Protein 4O6Q (pdb70)

Nearest PDB structures (foldseek):
  4o6q-assembly1_A  TM=1.006E+00  e=2.241E-43  Pseudomonas aeruginosa
  6u87-assembly1_A  TM=1.005E+00  e=1.873E-42  Pseudomonas aeruginosa
  4o6u-assembly1_A  TM=1.005E+00  e=2.139E-42  Pseudomonas aeruginosa
  5iqx-assembly1_A  TM=1.004E+00  e=9.843E-42  Pseudomonas aeruginosa PAO1
  7emv-assembly1_A  TM=9.953E-01  e=1.024E-39  Pseudomonas aeruginosa PAO1

InterPro domains:
  IPR010495 Haem-binding HasA [PF06438] (1-205)
  IPR010495 Haem-binding HasA [PIRSF019876] (1-205)
  IPR036912 Haem-binding HasA superfamily [G3DSA:3.30.1500.10] (1-184)
  IPR036912 Haem-binding HasA superfamily [SSF54621] (2-176)

Sequence (182 aa):
SISISYSTTYSSGWTVADYLADWSAYFGGDVNHRPGQVVDGSSNTGGFNPGPFDGSQYALKSTASDAAFIAGGDLHATLLFSNNPSHTLWGKLDSIALLGDTLTGGASSGGYALDSQEVSFSNLGLDSPPIAQGRDGTTVHKVVYGLMSSGDSSSSALQGQIDALLKAVDPPSLSINSTFDQLAAAGVAHATPA

Structure (mmCIF, N/CA/C/O backbone):
data_4O6Q
#
_entry.id   4O6Q
#
_cell.length_a   34.437
_cell.length_b   46.729
_cell.length_c   101.037
_cell.angle_alpha   90.000
_cell.angle_beta   90.000
_cell.angle_gamma   90.000
#
_symmetry.space_group_name_H-M   'P 21 21 21'
#
loop_
_entity.id
_entity.type
_entity.pdbx_description
1 polymer HasAp
2 non-polymer 'FORMIC ACID'
3 non-polymer 'PROTOPORPHYRIN IX CONTAINING FE'
4 water water
#
loop_
_atom_site.group_PDB
_atom_site.id
_atom_site.type_symbol
_atom_site.label_atom_id
_atom_site.label_alt_id
_atom_site.label_comp_id
_atom_site.label_asym_id
_atom_site.label_entity_id
_atom_site.label_seq_id
_atom_site.pdbx_PDB_ins_code
_atom_site.Cartn_x
_atom_site.Cartn_y
_atom_site.Cartn_z
_atom_site.occupancy
_atom_site.B_iso_or_equiv
_atom_site.auth_seq_id
_atom_site.auth_comp_id
_atom_site.auth_asym_id
_atom_site.auth_atom_id
_atom_site.pdbx_PDB_model_num
ATOM 1 N N . SER A 1 2 ? 6.271 23.624 -10.296 1.00 18.45 2 SER A N 1
ATOM 2 C CA . SER A 1 2 ? 5.368 23.056 -9.307 1.00 14.80 2 SER A CA 1
ATOM 3 C C . SER A 1 2 ? 4.269 22.350 -10.041 1.00 11.42 2 SER A C 1
ATOM 4 O O . SER A 1 2 ? 4.129 22.526 -11.242 1.00 12.12 2 SER A O 1
ATOM 7 N N . ILE A 1 3 ? 3.475 21.574 -9.321 1.00 9.13 3 ILE A N 1
ATOM 8 C CA . ILE A 1 3 ? 2.321 20.960 -9.924 1.00 7.62 3 ILE A CA 1
ATOM 9 C C . ILE A 1 3 ? 1.485 21.997 -10.654 1.00 6.65 3 ILE A C 1
ATOM 10 O O . ILE A 1 3 ? 1.325 23.126 -10.210 1.00 8.02 3 ILE A O 1
ATOM 15 N N . SER A 1 4 ? 0.921 21.568 -11.780 1.00 7.12 4 SER A N 1
ATOM 16 C CA . SER A 1 4 ? 0.029 22.401 -12.569 1.00 7.06 4 SER A CA 1
ATOM 17 C C . SER A 1 4 ? -1.232 21.629 -12.910 1.00 7.06 4 SER A C 1
ATOM 18 O O . SER A 1 4 ? -1.165 20.559 -13.519 1.00 8.31 4 SER A O 1
ATOM 21 N N . ILE A 1 5 ? -2.370 22.178 -12.562 1.00 6.76 5 ILE A N 1
ATOM 22 C CA . ILE A 1 5 ? -3.625 21.498 -12.699 1.00 6.74 5 ILE A CA 1
ATOM 23 C C . ILE A 1 5 ? -4.470 22.202 -13.762 1.00 7.82 5 ILE A C 1
ATOM 24 O O . ILE A 1 5 ? -4.522 23.422 -13.777 1.00 11.66 5 ILE A O 1
ATOM 29 N N . SER A 1 6 ? -5.078 21.446 -14.660 1.00 6.85 6 SER A N 1
ATOM 30 C CA . SER A 1 6 ? -6.044 21.960 -15.627 1.00 7.59 6 SER A CA 1
ATOM 31 C C . SER A 1 6 ? -7.398 21.368 -15.306 1.00 8.19 6 SER A C 1
ATOM 32 O O . SER A 1 6 ? -7.498 20.179 -15.045 1.00 11.10 6 SER A O 1
ATOM 35 N N . TYR A 1 7 ? -8.439 22.170 -15.281 1.00 7.54 7 TYR A N 1
ATOM 36 C CA . TYR A 1 7 ? -9.755 21.653 -14.952 1.00 7.88 7 TYR A CA 1
ATOM 37 C C . TYR A 1 7 ? -10.813 22.331 -15.797 1.00 7.82 7 TYR A C 1
ATOM 38 O O . TYR A 1 7 ? -10.801 23.538 -15.949 1.00 8.11 7 TYR A O 1
ATOM 47 N N . SER A 1 8 ? -11.768 21.550 -16.289 1.00 8.35 8 SER A N 1
ATOM 48 C CA . SER A 1 8 ? -12.953 22.132 -16.889 1.00 9.09 8 SER A CA 1
ATOM 49 C C . SER A 1 8 ? -13.678 22.969 -15.840 1.00 8.56 8 SER A C 1
ATOM 50 O O . SER A 1 8 ? -13.778 22.590 -14.675 1.00 8.94 8 SER A O 1
ATOM 53 N N . THR A 1 9 ? -14.253 24.087 -16.261 1.00 9.89 9 THR A N 1
ATOM 54 C CA . THR A 1 9 ? -14.980 24.967 -15.332 1.00 10.59 9 THR A CA 1
ATOM 55 C C . THR A 1 9 ? -16.140 24.253 -14.665 1.00 10.67 9 THR A C 1
ATOM 56 O O . THR A 1 9 ? -16.578 24.671 -13.607 1.00 11.47 9 THR A O 1
ATOM 60 N N . THR A 1 10 ? -16.603 23.154 -15.249 1.00 10.78 10 THR A N 1
ATOM 61 C CA . THR A 1 10 ? -17.614 22.324 -14.617 1.00 12.05 10 THR A CA 1
ATOM 62 C C . THR A 1 10 ? -17.235 21.972 -13.166 1.00 11.74 10 THR A C 1
ATOM 63 O O . THR A 1 10 ? -18.096 21.866 -12.298 1.00 13.51 10 THR A O 1
ATOM 67 N N . TYR A 1 11 ? -15.932 21.813 -12.919 1.00 10.25 11 TYR A N 1
ATOM 68 C CA . TYR A 1 11 ? -15.439 21.327 -11.631 1.00 10.46 11 TYR A CA 1
ATOM 69 C C . TYR A 1 11 ? -14.889 22.429 -10.735 1.00 10.09 11 TYR A C 1
ATOM 70 O O . TYR A 1 11 ? -14.317 22.150 -9.679 1.00 10.23 11 TYR A O 1
ATOM 79 N N . SER A 1 12 ? -15.126 23.683 -11.112 1.00 10.81 12 SER A N 1
ATOM 80 C CA A SER A 1 12 ? -14.567 24.822 -10.384 0.50 11.95 12 SER A CA 1
ATOM 81 C CA B SER A 1 12 ? -14.562 24.821 -10.389 0.50 10.84 12 SER A CA 1
ATOM 82 C C . SER A 1 12 ? -14.770 24.769 -8.872 1.00 10.51 12 SER A C 1
ATOM 83 O O . SER A 1 12 ? -13.855 25.106 -8.111 1.00 10.99 12 SER A O 1
ATOM 88 N N . GLY A 1 13 ? -15.977 24.385 -8.446 1.00 10.82 13 GLY A N 1
ATOM 89 C CA . GLY A 1 13 ? -16.294 24.376 -7.030 1.00 11.63 13 GLY A CA 1
ATOM 90 C C . GLY A 1 13 ? -16.087 23.066 -6.312 1.00 10.89 13 GLY A C 1
ATOM 91 O O . GLY A 1 13 ? -16.391 22.983 -5.121 1.00 12.72 13 GLY A O 1
ATOM 92 N N . TRP A 1 14 ? -15.572 22.059 -7.002 1.00 10.20 14 TRP A N 1
ATOM 93 C CA . TRP A 1 14 ? -15.251 20.778 -6.385 1.00 9.97 14 TRP A CA 1
ATOM 94 C C . TRP A 1 14 ? -13.887 20.821 -5.697 1.00 9.04 14 TRP A C 1
ATOM 95 O O . TRP A 1 14 ? -12.962 21.484 -6.172 1.00 9.68 14 TRP A O 1
ATOM 106 N N . THR A 1 15 ? -13.725 20.067 -4.609 1.00 8.84 15 THR A N 1
ATOM 107 C CA . THR A 1 15 ? -12.386 19.798 -4.110 1.00 8.79 15 THR A CA 1
ATOM 108 C C . THR A 1 15 ? -11.734 18.739 -4.995 1.00 7.74 15 THR A C 1
ATOM 109 O O . THR A 1 15 ? -12.385 17.931 -5.635 1.00 8.00 15 THR A O 1
ATOM 113 N N . VAL A 1 16 ? -10.404 18.768 -5.003 1.00 7.60 16 VAL A N 1
ATOM 114 C CA . VAL A 1 16 ? -9.655 17.775 -5.760 1.00 7.20 16 VAL A CA 1
ATOM 115 C C . VAL A 1 16 ? -9.972 16.360 -5.267 1.00 7.30 16 VAL A C 1
ATOM 116 O O . VAL A 1 16 ? -10.210 15.443 -6.059 1.00 7.00 16 VAL A O 1
ATOM 120 N N . ALA A 1 17 ? -10.017 16.191 -3.943 1.00 7.25 17 ALA A N 1
ATOM 121 C CA . ALA A 1 17 ? -10.302 14.895 -3.356 1.00 7.99 17 ALA A CA 1
ATOM 122 C C . ALA A 1 17 ? -11.683 14.403 -3.766 1.00 7.34 17 ALA A C 1
ATOM 123 O O . ALA A 1 17 ? -11.857 13.246 -4.085 1.00 8.38 17 ALA A O 1
ATOM 125 N N . ASP A 1 18 ? -12.682 15.272 -3.700 1.00 8.06 18 ASP A N 1
ATOM 126 C CA . ASP A 1 18 ? -14.041 14.849 -4.041 1.00 9.14 18 ASP A CA 1
ATOM 127 C C . ASP A 1 18 ? -14.126 14.481 -5.536 1.00 8.13 18 ASP A C 1
ATOM 128 O O . ASP A 1 18 ? -14.785 13.520 -5.905 1.00 8.55 18 ASP A O 1
ATOM 133 N N . TYR A 1 19 ? -13.481 15.284 -6.376 1.00 7.51 19 TYR A N 1
ATOM 134 C CA . TYR A 1 19 ? -13.480 15.004 -7.801 1.00 7.21 19 TYR A CA 1
ATOM 135 C C . TYR A 1 19 ? -12.848 13.648 -8.066 1.00 6.89 19 TYR A C 1
ATOM 136 O O . TYR A 1 19 ? -13.391 12.837 -8.829 1.00 7.11 19 TYR A O 1
ATOM 145 N N . LEU A 1 20 ? -11.688 13.387 -7.471 1.00 6.92 20 LEU A N 1
ATOM 146 C CA . LEU A 1 20 ? -10.986 12.147 -7.729 1.00 6.66 20 LEU A CA 1
ATOM 147 C C . LEU A 1 20 ? -11.699 10.949 -7.149 1.00 7.01 20 LEU A C 1
ATOM 148 O O . LEU A 1 20 ? -11.711 9.888 -7.769 1.00 7.64 20 LEU A O 1
ATOM 153 N N . ALA A 1 21 ? -12.253 11.084 -5.944 1.00 7.69 21 ALA A N 1
ATOM 154 C CA . ALA A 1 21 ? -12.985 9.987 -5.341 1.00 8.07 21 ALA A CA 1
ATOM 155 C C . ALA A 1 21 ? -14.142 9.589 -6.271 1.00 8.14 21 ALA A C 1
ATOM 156 O O . ALA A 1 21 ? -14.369 8.403 -6.519 1.00 8.71 21 ALA A O 1
ATOM 158 N N . ASP A 1 22 ? -14.866 10.584 -6.770 1.00 8.14 22 ASP A N 1
ATOM 159 C CA . ASP A 1 22 ? -16.011 10.329 -7.636 1.00 9.12 22 ASP A CA 1
ATOM 160 C C . ASP A 1 22 ? -15.554 9.739 -8.963 1.00 7.85 22 ASP A C 1
ATOM 161 O O . ASP A 1 22 ? -16.155 8.787 -9.473 1.00 8.66 22 ASP A O 1
ATOM 166 N N . TRP A 1 23 ? -14.490 10.307 -9.533 1.00 7.79 23 TRP A N 1
ATOM 167 C CA . TRP A 1 23 ? -14.035 9.871 -10.851 1.00 7.44 23 TRP A CA 1
ATOM 168 C C . TRP A 1 23 ? -13.613 8.413 -10.810 1.00 6.78 23 TRP A C 1
ATOM 169 O O . TRP A 1 23 ? -13.991 7.623 -11.687 1.00 7.00 23 TRP A O 1
ATOM 180 N N . SER A 1 24 ? -12.802 8.057 -9.818 1.00 6.68 24 SER A N 1
ATOM 181 C CA . SER A 1 24 ? -12.278 6.709 -9.753 1.00 7.08 24 SER A CA 1
ATOM 182 C C . SER A 1 24 ? -13.361 5.705 -9.401 1.00 6.66 24 SER A C 1
ATOM 183 O O . SER A 1 24 ? -13.351 4.580 -9.892 1.00 7.73 24 SER A O 1
ATOM 186 N N . ALA A 1 25 ? -14.268 6.069 -8.517 1.00 7.48 25 ALA A N 1
ATOM 187 C CA . ALA A 1 25 ? -15.362 5.155 -8.176 1.00 8.40 25 ALA A CA 1
ATOM 188 C C . ALA A 1 25 ? -16.176 4.854 -9.417 1.00 7.69 25 ALA A C 1
ATOM 189 O O . ALA A 1 25 ? -16.590 3.720 -9.642 1.00 8.52 25 ALA A O 1
ATOM 191 N N . TYR A 1 26 ? -16.416 5.872 -10.245 1.00 7.55 26 TYR A N 1
ATOM 192 C CA . TYR A 1 26 ? -17.205 5.674 -11.433 1.00 7.96 26 TYR A CA 1
ATOM 193 C C . TYR A 1 26 ? -16.445 4.876 -12.500 1.00 7.66 26 TYR A C 1
ATOM 194 O O . TYR A 1 26 ? -17.020 4.019 -13.164 1.00 8.15 26 TYR A O 1
ATOM 203 N N . PHE A 1 27 ? -15.147 5.165 -12.671 1.00 7.83 27 PHE A N 1
ATOM 204 C CA . PHE A 1 27 ? -14.268 4.408 -13.578 1.00 7.60 27 PHE A CA 1
ATOM 205 C C . PHE A 1 27 ? -14.342 2.927 -13.234 1.00 7.19 27 PHE A C 1
ATOM 206 O O . PHE A 1 27 ? -14.552 2.075 -14.100 1.00 9.78 27 PHE A O 1
ATOM 214 N N A GLY A 1 28 ? -14.209 2.617 -11.948 0.50 7.72 28 GLY A N 1
ATOM 215 N N B GLY A 1 28 ? -14.211 2.643 -11.942 0.50 8.15 28 GLY A N 1
ATOM 216 C CA A GLY A 1 28 ? -14.372 1.264 -11.458 0.50 7.74 28 GLY A CA 1
ATOM 217 C CA B GLY A 1 28 ? -14.302 1.296 -11.435 0.50 8.98 28 GLY A CA 1
ATOM 218 C C A GLY A 1 28 ? -13.183 0.353 -11.735 0.50 6.06 28 GLY A C 1
ATOM 219 C C B GLY A 1 28 ? -12.966 0.584 -11.424 0.50 8.14 28 GLY A C 1
ATOM 220 O O A GLY A 1 28 ? -12.522 0.427 -12.768 0.50 6.85 28 GLY A O 1
ATOM 221 O O B GLY A 1 28 ? -11.948 1.087 -11.828 0.50 10.50 28 GLY A O 1
ATOM 222 N N . ASP A 1 29 ? -12.951 -0.580 -10.840 1.00 10.13 29 ASP A N 1
ATOM 223 C CA . ASP A 1 29 ? -11.797 -1.451 -10.900 1.00 9.49 29 ASP A CA 1
ATOM 224 C C . ASP A 1 29 ? -11.857 -2.292 -12.177 1.00 8.95 29 ASP A C 1
ATOM 225 O O . ASP A 1 29 ? -12.816 -3.013 -12.384 1.00 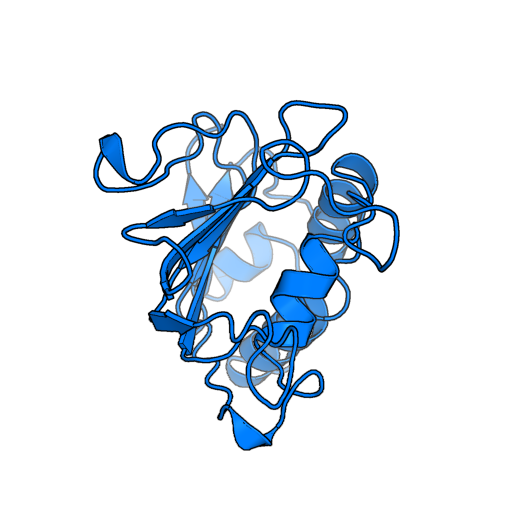11.28 29 ASP A O 1
ATOM 230 N N . VAL A 1 30 ? -10.817 -2.264 -13.017 1.00 8.25 30 VAL A N 1
ATOM 231 C CA . VAL A 1 30 ? -10.782 -3.108 -14.224 1.00 8.42 30 VAL A CA 1
ATOM 232 C C . VAL A 1 30 ? -10.369 -4.545 -13.931 1.00 8.31 30 VAL A C 1
ATOM 233 O O . VAL A 1 30 ? -10.407 -5.380 -14.830 1.00 9.33 30 VAL A O 1
ATOM 237 N N . ASN A 1 31 ? -10.007 -4.835 -12.678 1.00 8.38 31 ASN A N 1
ATOM 238 C CA . ASN A 1 31 ? -9.647 -6.196 -12.257 1.00 8.83 31 ASN A CA 1
ATOM 239 C C . ASN A 1 31 ? -8.420 -6.742 -13.009 1.00 7.84 31 ASN A C 1
ATOM 240 O O . ASN A 1 31 ? -8.403 -7.872 -13.489 1.00 8.63 31 ASN A O 1
ATOM 245 N N . HIS A 1 32 ? -7.385 -5.900 -13.065 1.00 7.57 32 HIS A N 1
ATOM 246 C CA . HIS A 1 32 ? -6.112 -6.283 -13.646 1.00 6.91 32 HIS A CA 1
ATOM 247 C C . HIS A 1 32 ? -5.301 -7.021 -12.582 1.00 6.71 32 HIS A C 1
ATOM 248 O O . HIS A 1 32 ? -4.399 -6.461 -11.941 1.00 7.69 32 HIS A O 1
ATOM 255 N N . ARG A 1 33 ? -5.668 -8.269 -12.373 1.00 7.53 33 ARG A N 1
ATOM 256 C CA . ARG A 1 33 ? -5.162 -9.088 -11.266 1.00 8.43 33 ARG A CA 1
ATOM 257 C C . ARG A 1 33 ? -4.959 -10.497 -11.775 1.00 7.73 33 ARG A C 1
ATOM 258 O O . ARG A 1 33 ? -5.484 -10.864 -12.819 1.00 8.30 33 ARG A O 1
ATOM 266 N N . PRO A 1 34 ? -4.201 -11.311 -11.032 1.00 9.56 34 PRO A N 1
ATOM 267 C CA . PRO A 1 34 ? -3.983 -12.693 -11.486 1.00 9.82 34 PRO A CA 1
ATOM 268 C C . PRO A 1 34 ? -5.289 -13.429 -11.775 1.00 10.22 34 PRO A C 1
ATOM 269 O O . PRO A 1 34 ? -6.252 -13.374 -11.016 1.00 11.22 34 PRO A O 1
ATOM 273 N N . GLY A 1 35 ? -5.308 -14.094 -12.922 1.00 10.78 35 GLY A N 1
ATOM 274 C CA . GLY A 1 35 ? -6.480 -14.807 -13.370 1.00 11.08 35 GLY A CA 1
ATOM 275 C C . GLY A 1 35 ? -7.501 -13.988 -14.142 1.00 12.26 35 GLY A C 1
ATOM 276 O O . GLY A 1 35 ? -8.432 -14.556 -14.718 1.00 16.18 35 GLY A O 1
ATOM 277 N N . GLN A 1 36 ? -7.352 -12.673 -14.119 1.00 9.99 36 GLN A N 1
ATOM 278 C CA . GLN A 1 36 ? -8.387 -11.807 -14.646 1.00 9.32 36 GLN A CA 1
ATOM 279 C C . GLN A 1 36 ? -7.883 -10.826 -15.701 1.00 9.50 36 GLN A C 1
ATOM 280 O O . GLN A 1 36 ? -8.639 -9.978 -16.163 1.00 10.01 36 GLN A O 1
ATOM 286 N N . VAL A 1 37 ? -6.637 -10.940 -16.123 1.00 9.35 37 VAL A N 1
ATOM 287 C CA . VAL A 1 37 ? -6.157 -10.055 -17.176 1.00 9.26 37 VAL A CA 1
ATOM 288 C C . VAL A 1 37 ? -6.564 -10.620 -18.518 1.00 10.93 37 VAL A C 1
ATOM 289 O O . VAL A 1 37 ? -6.300 -11.776 -18.818 1.00 13.98 37 VAL A O 1
ATOM 293 N N . VAL A 1 38 ? -7.212 -9.777 -19.320 1.00 10.88 38 VAL A N 1
ATOM 294 C CA . VAL A 1 38 ? -7.717 -10.153 -20.631 1.00 14.44 38 VAL A CA 1
ATOM 295 C C . VAL A 1 38 ? -7.165 -9.128 -21.635 1.00 16.67 38 VAL A C 1
ATOM 296 O O . VAL A 1 38 ? -7.536 -7.953 -21.615 1.00 17.17 38 VAL A O 1
ATOM 300 N N . ASP A 1 39 ? -6.239 -9.532 -22.489 1.00 22.50 39 ASP A N 1
ATOM 301 C CA . ASP A 1 39 ? -5.600 -8.524 -23.324 1.00 26.56 39 ASP A CA 1
ATOM 302 C C . ASP A 1 39 ? -6.635 -7.886 -24.232 1.00 27.47 39 ASP A C 1
ATOM 303 O O . ASP A 1 39 ? -7.538 -8.561 -24.744 1.00 27.55 39 ASP A O 1
ATOM 308 N N . GLY A 1 40 ? -6.517 -6.571 -24.385 1.00 27.60 40 GLY A N 1
ATOM 309 C CA . GLY A 1 40 ? -7.433 -5.808 -25.214 1.00 30.81 40 GLY A CA 1
ATOM 310 C C . GLY A 1 40 ? -8.693 -5.395 -24.479 1.00 22.21 40 GLY A C 1
ATOM 311 O O . GLY A 1 40 ? -9.527 -4.644 -25.017 1.00 26.11 40 GLY A O 1
ATOM 312 N N . SER A 1 41 ? -8.847 -5.894 -23.253 1.00 17.43 41 SER A N 1
ATOM 313 C CA A SER A 1 41 ? -9.997 -5.557 -22.439 0.50 17.31 41 SER A CA 1
ATOM 314 C CA B SER A 1 41 ? -9.998 -5.525 -22.450 0.50 16.89 41 SER A CA 1
ATOM 315 C C . SER A 1 41 ? -9.604 -4.729 -21.220 1.00 13.85 41 SER A C 1
ATOM 316 O O . SER A 1 41 ? -10.179 -3.657 -20.976 1.00 14.73 41 SER A O 1
ATOM 321 N N . ASN A 1 42 ? -8.635 -5.228 -20.447 1.00 9.84 42 ASN A N 1
ATOM 322 C CA . ASN A 1 42 ? -8.263 -4.538 -19.223 1.00 8.97 42 ASN A CA 1
ATOM 323 C C . ASN A 1 42 ? -6.752 -4.414 -19.041 1.00 8.08 42 ASN A C 1
ATOM 324 O O . ASN A 1 42 ? -6.290 -4.282 -17.919 1.00 8.43 42 ASN A O 1
ATOM 329 N N . THR A 1 43 ? -6.011 -4.401 -20.146 1.00 8.26 43 THR A N 1
ATOM 330 C CA . THR A 1 43 ? -4.567 -4.156 -20.076 1.00 8.37 43 THR A CA 1
ATOM 331 C C . THR A 1 43 ? -4.207 -2.706 -20.276 1.00 8.31 43 THR A C 1
ATOM 332 O O . THR A 1 43 ? -3.179 -2.248 -19.757 1.00 8.99 43 THR A O 1
ATOM 336 N N . GLY A 1 44 ? -5.023 -1.967 -21.017 1.00 8.12 44 GLY A N 1
ATOM 337 C CA . GLY A 1 44 ? -4.605 -0.662 -21.519 1.00 8.07 44 GLY A CA 1
ATOM 338 C C . GLY A 1 44 ? -3.483 -0.827 -22.529 1.00 7.36 44 GLY A C 1
ATOM 339 O O . GLY A 1 44 ? -3.225 -1.940 -23.015 1.00 9.11 44 GLY A O 1
ATOM 340 N N . GLY A 1 45 ? -2.822 0.265 -22.855 1.00 6.62 45 GLY A N 1
ATOM 341 C CA . GLY A 1 45 ? -1.776 0.228 -23.844 1.00 6.99 45 GLY A CA 1
ATOM 342 C C . GLY A 1 45 ? -0.811 1.380 -23.689 1.00 5.98 45 GLY A C 1
ATOM 343 O O . GLY A 1 45 ? -1.090 2.407 -23.074 1.00 6.60 45 GLY A O 1
ATOM 344 N N . PHE A 1 46 ? 0.353 1.182 -24.309 1.00 6.07 46 PHE A N 1
ATOM 345 C CA . PHE A 1 46 ? 1.427 2.147 -24.334 1.00 6.07 46 PHE A CA 1
ATOM 346 C C . PHE A 1 46 ? 1.617 2.727 -25.728 1.00 6.15 46 PHE A C 1
ATOM 347 O O . PHE A 1 46 ? 1.409 2.034 -26.746 1.00 7.63 46 PHE A O 1
ATOM 355 N N . ASN A 1 47 ? 2.061 3.972 -25.768 1.00 6.54 47 ASN A N 1
ATOM 356 C CA . ASN A 1 47 ? 2.575 4.566 -26.989 1.00 6.91 47 ASN A CA 1
ATOM 357 C C . ASN A 1 47 ? 4.013 4.977 -26.761 1.00 6.65 47 ASN A C 1
ATOM 358 O O . ASN A 1 47 ? 4.259 5.749 -25.842 1.00 7.03 47 ASN A O 1
ATOM 363 N N . PRO A 1 48 ? 4.976 4.476 -27.562 1.00 8.44 48 PRO A N 1
ATOM 364 C CA . PRO A 1 48 ? 4.780 3.572 -28.722 1.00 10.40 48 PRO A CA 1
ATOM 365 C C . PRO A 1 48 ? 4.472 2.118 -28.390 1.00 9.03 48 PRO A C 1
ATOM 366 O O . PRO A 1 48 ? 3.969 1.393 -29.263 1.00 10.81 48 PRO A O 1
ATOM 370 N N . GLY A 1 49 ? 4.768 1.682 -27.175 1.00 8.23 49 GLY A N 1
ATOM 371 C CA . GLY A 1 49 ? 4.544 0.306 -26.837 1.00 8.40 49 GLY A CA 1
ATOM 372 C C . GLY A 1 49 ? 5.572 -0.624 -27.417 1.00 9.82 49 GLY A C 1
ATOM 373 O O . GLY A 1 49 ? 6.522 -0.173 -28.080 1.00 10.48 49 GLY A O 1
ATOM 374 N N . PRO A 1 50 ? 5.378 -1.943 -27.203 1.00 10.62 50 PRO A N 1
ATOM 375 C CA . PRO A 1 50 ? 4.195 -2.547 -26.567 1.00 10.63 50 PRO A CA 1
ATOM 376 C C . PRO A 1 50 ? 4.133 -2.368 -25.037 1.00 9.33 50 PRO A C 1
ATOM 377 O O . PRO A 1 50 ? 3.041 -2.362 -24.496 1.00 11.87 50 PRO A O 1
ATOM 381 N N . PHE A 1 51 ? 5.292 -2.236 -24.385 1.00 8.57 51 PHE A N 1
ATOM 382 C CA . PHE A 1 51 ? 5.345 -2.265 -22.913 1.00 8.70 51 PHE A CA 1
ATOM 383 C C . PHE A 1 51 ? 6.125 -1.091 -22.320 1.00 7.47 51 PHE A C 1
ATOM 384 O O . PHE A 1 51 ? 6.410 -1.078 -21.127 1.00 8.02 51 PHE A O 1
ATOM 392 N N . ASP A 1 52 ? 6.422 -0.097 -23.146 1.00 6.79 52 ASP A N 1
ATOM 393 C CA . ASP A 1 52 ? 7.151 1.095 -22.737 1.00 6.92 52 ASP A CA 1
ATOM 394 C C . ASP A 1 52 ? 6.639 2.256 -23.566 1.00 6.55 52 ASP A C 1
ATOM 395 O O . ASP A 1 52 ? 6.207 2.052 -24.712 1.00 7.18 52 ASP A O 1
ATOM 400 N N . GLY A 1 53 ? 6.758 3.466 -23.032 1.00 6.17 53 GLY A N 1
ATOM 401 C CA . GLY A 1 53 ? 6.536 4.617 -23.861 1.00 7.85 53 GLY A CA 1
ATOM 402 C C . GLY A 1 53 ? 6.263 5.879 -23.072 1.00 6.29 53 GLY A C 1
ATOM 403 O O . GLY A 1 53 ? 6.405 5.945 -21.848 1.00 6.62 53 GLY A O 1
ATOM 404 N N . SER A 1 54 ? 5.904 6.919 -23.812 1.00 5.74 54 SER A N 1
ATOM 405 C CA . SER A 1 54 ? 5.655 8.235 -23.264 1.00 5.88 54 SER A CA 1
ATOM 406 C C . SER A 1 54 ? 4.234 8.386 -22.737 1.00 5.60 54 SER A C 1
ATOM 407 O O . SER A 1 54 ? 3.962 9.329 -21.988 1.00 6.36 54 SER A O 1
ATOM 410 N N . GLN A 1 55 ? 3.326 7.486 -23.107 1.00 5.97 55 GLN A N 1
ATOM 411 C CA . GLN A 1 55 ? 1.978 7.447 -22.535 1.00 5.78 55 GLN A CA 1
ATOM 412 C C . GLN A 1 55 ? 1.581 6.019 -22.279 1.00 5.98 55 GLN A C 1
ATOM 413 O O . GLN A 1 55 ? 1.915 5.117 -23.059 1.00 6.68 55 GLN A O 1
ATOM 419 N N . TYR A 1 56 ? 0.820 5.840 -21.209 1.00 5.79 56 TYR A N 1
ATOM 420 C CA . TYR A 1 56 ? 0.022 4.646 -20.924 1.00 5.95 56 TYR A CA 1
ATOM 421 C C . TYR A 1 56 ? -1.420 5.092 -20.777 1.00 5.56 56 TYR A C 1
ATOM 422 O O . TYR A 1 56 ? -1.677 6.075 -20.074 1.00 6.54 56 TYR A O 1
ATOM 431 N N . ALA A 1 57 ? -2.354 4.407 -21.417 1.00 5.88 57 ALA A N 1
ATOM 432 C CA . ALA A 1 57 ? -3.752 4.814 -21.348 1.00 5.99 57 ALA A CA 1
ATOM 433 C C . ALA A 1 57 ? -4.637 3.608 -21.152 1.00 5.93 57 ALA A C 1
ATOM 434 O O . ALA A 1 57 ? -4.363 2.525 -21.709 1.00 6.64 57 ALA A O 1
ATOM 436 N N . LEU A 1 58 ? -5.734 3.809 -20.428 1.00 6.18 58 LEU A N 1
ATOM 437 C CA . LEU A 1 58 ? -6.681 2.735 -20.131 1.00 6.79 58 LEU A CA 1
ATOM 438 C C . LEU A 1 58 ? -8.077 3.285 -20.036 1.00 6.94 58 LEU A C 1
ATOM 439 O O . LEU A 1 58 ? -8.306 4.296 -19.366 1.00 7.61 58 LEU A O 1
ATOM 444 N N . LYS A 1 59 ? -9.009 2.627 -20.710 1.00 7.66 59 LYS A N 1
ATOM 445 C CA . LYS A 1 59 ? -10.421 2.911 -20.495 1.00 8.90 59 LYS A CA 1
ATOM 446 C C . LYS A 1 59 ? -11.024 1.839 -19.617 1.00 7.96 59 LYS A C 1
ATOM 447 O O . LYS A 1 59 ? -10.598 0.685 -19.562 1.00 8.78 59 LYS A O 1
ATOM 450 N N . SER A 1 60 ? -12.078 2.258 -18.935 1.00 7.71 60 SER A N 1
ATOM 451 C CA . SER A 1 60 ? -12.866 1.350 -18.130 1.00 9.20 60 SER A CA 1
ATOM 452 C C . SER A 1 60 ? -13.451 0.201 -18.863 1.00 16.14 60 SER A C 1
ATOM 453 O O . SER A 1 60 ? -13.788 0.330 -20.001 1.00 13.91 60 SER A O 1
ATOM 456 N N . THR A 1 61 ? -13.613 -0.930 -18.200 1.00 28.24 61 THR A N 1
ATOM 457 C CA . THR A 1 61 ? -14.200 -2.079 -18.870 1.00 28.70 61 THR A CA 1
ATOM 458 C C . THR A 1 61 ? -15.723 -1.939 -19.041 1.00 28.40 61 THR A C 1
ATOM 459 O O . THR A 1 61 ? -16.325 -2.700 -19.794 1.00 29.12 61 THR A O 1
ATOM 463 N N . ALA A 1 62 ? -16.328 -0.953 -18.377 1.00 15.46 62 ALA A N 1
ATOM 464 C CA . ALA A 1 62 ? -17.792 -0.868 -18.238 1.00 13.09 62 ALA A CA 1
ATOM 465 C C . ALA A 1 62 ? -18.322 0.467 -18.715 1.00 14.28 62 ALA A C 1
ATOM 466 O O . ALA A 1 62 ? -19.514 0.676 -18.898 1.00 13.83 62 ALA A O 1
ATOM 468 N N . SER A 1 63 ? -17.422 1.364 -19.011 1.00 19.91 63 SER A N 1
ATOM 469 C CA . SER A 1 63 ? -17.860 2.515 -19.735 1.00 18.04 63 SER A CA 1
ATOM 470 C C . SER A 1 63 ? -16.735 3.199 -20.450 1.00 17.60 63 SER A C 1
ATOM 471 O O . SER A 1 63 ? -15.634 2.700 -20.507 1.00 16.46 63 SER A O 1
ATOM 474 N N . ASP A 1 64 ? -17.095 4.309 -21.084 1.00 16.86 64 ASP A N 1
ATOM 475 C CA . ASP A 1 64 ? -16.139 5.182 -21.696 1.00 22.18 64 ASP A CA 1
ATOM 476 C C . ASP A 1 64 ? -15.171 5.981 -20.777 1.00 16.28 64 ASP A C 1
ATOM 477 O O . ASP A 1 64 ? -14.440 6.704 -21.341 1.00 17.12 64 ASP A O 1
ATOM 482 N N . ALA A 1 65 ? -15.235 5.940 -19.434 1.00 15.20 65 ALA A N 1
ATOM 483 C CA . ALA A 1 65 ? -14.243 6.717 -18.615 1.00 11.96 65 ALA A CA 1
ATOM 484 C C . ALA A 1 65 ? -12.834 6.217 -18.877 1.00 9.38 65 ALA A C 1
ATOM 485 O O . ALA A 1 65 ? -12.657 5.038 -19.107 1.00 9.34 65 ALA A O 1
ATOM 487 N N . ALA A 1 66 ? -11.837 7.097 -18.824 1.00 8.51 66 ALA A N 1
ATOM 488 C CA . ALA A 1 66 ? -10.480 6.721 -19.219 1.00 8.15 66 ALA A CA 1
ATOM 489 C C . ALA A 1 66 ? -9.475 7.691 -18.630 1.00 7.10 66 ALA A C 1
ATOM 490 O O . ALA A 1 66 ? -9.787 8.849 -18.350 1.00 7.78 66 ALA A O 1
ATOM 492 N N . PHE A 1 67 ? -8.236 7.219 -18.508 1.00 6.56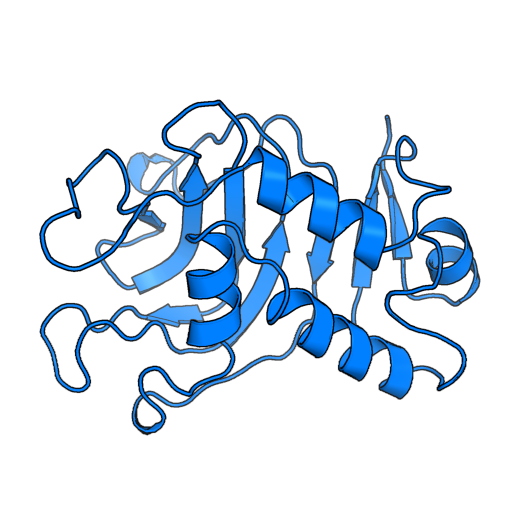 67 PHE A N 1
ATOM 493 C CA . PHE A 1 67 ? -7.139 8.066 -18.088 1.00 5.83 67 PHE A CA 1
ATOM 494 C C . PHE A 1 67 ? -5.919 7.851 -18.965 1.00 5.76 67 PHE A C 1
ATOM 495 O O . PHE A 1 67 ? -5.771 6.804 -19.611 1.00 6.27 67 PHE A O 1
ATOM 503 N N . ILE A 1 68 ? -5.046 8.854 -18.960 1.00 5.56 68 ILE A N 1
ATOM 504 C CA . ILE A 1 68 ? -3.768 8.806 -19.671 1.00 5.03 68 ILE A CA 1
ATOM 505 C C . ILE A 1 68 ? -2.670 9.242 -18.712 1.00 5.08 68 ILE A C 1
ATOM 506 O O . ILE A 1 68 ? -2.718 10.348 -18.179 1.00 5.84 68 ILE A O 1
ATOM 511 N N . ALA A 1 69 ? -1.674 8.390 -18.541 1.00 5.08 69 ALA A N 1
ATOM 512 C CA . ALA A 1 69 ? -0.461 8.695 -17.797 1.00 5.35 69 ALA A CA 1
ATOM 513 C C . ALA A 1 69 ? 0.623 9.087 -18.792 1.00 5.50 69 ALA A C 1
ATOM 514 O O . ALA A 1 69 ? 0.836 8.374 -19.795 1.00 6.41 69 ALA A O 1
ATOM 516 N N . GLY A 1 70 ? 1.317 10.192 -18.541 1.00 5.48 70 GLY A N 1
ATOM 517 C CA . GLY A 1 70 ? 2.350 10.673 -19.434 1.00 5.99 70 GLY A CA 1
ATOM 518 C C . GLY A 1 70 ? 3.684 10.778 -18.718 1.00 5.77 70 GLY A C 1
ATOM 519 O O . GLY A 1 70 ? 3.749 11.154 -17.545 1.00 6.12 70 GLY A O 1
ATOM 520 N N . GLY A 1 71 ? 4.761 10.446 -19.427 1.00 5.92 71 GLY A N 1
ATOM 521 C CA . GLY A 1 71 ? 6.088 10.561 -18.866 1.00 6.63 71 GLY A CA 1
ATOM 522 C C . GLY A 1 71 ? 7.062 9.745 -19.675 1.00 6.10 71 GLY A C 1
ATOM 523 O O . GLY A 1 71 ? 7.129 9.872 -20.902 1.00 7.28 71 GLY A O 1
ATOM 524 N N . ASP A 1 72 ? 7.812 8.904 -18.975 1.00 6.09 72 ASP A N 1
ATOM 525 C CA . ASP A 1 72 ? 8.792 7.980 -19.565 1.00 6.59 72 ASP A CA 1
ATOM 526 C C . ASP A 1 72 ? 8.601 6.693 -18.789 1.00 5.88 72 ASP A C 1
ATOM 527 O O . ASP A 1 72 ? 9.184 6.505 -17.719 1.00 6.70 72 ASP A O 1
ATOM 532 N N . LEU A 1 73 ? 7.721 5.816 -19.297 1.00 5.53 73 LEU A N 1
ATOM 533 C CA . LEU A 1 73 ? 7.147 4.747 -18.513 1.00 5.44 73 LEU A CA 1
ATOM 534 C C . LEU A 1 73 ? 7.582 3.393 -19.046 1.00 5.61 73 LEU A C 1
ATOM 535 O O . LEU A 1 73 ? 7.817 3.210 -20.266 1.00 6.28 73 LEU A O 1
ATOM 540 N N . HIS A 1 74 ? 7.660 2.426 -18.130 1.00 5.69 74 HIS A N 1
ATOM 541 C CA . HIS A 1 74 ? 8.147 1.083 -18.438 1.00 5.91 74 HIS A CA 1
ATOM 542 C C . HIS A 1 74 ? 7.346 0.073 -17.630 1.00 5.97 74 HIS A C 1
ATOM 543 O O . HIS A 1 74 ? 7.280 0.188 -16.407 1.00 6.58 74 HIS A O 1
ATOM 550 N N . ALA A 1 75 ? 6.787 -0.936 -18.291 1.00 6.13 75 ALA A N 1
ATOM 551 C CA . ALA A 1 75 ? 6.143 -2.057 -17.599 1.00 6.49 75 ALA A CA 1
ATOM 552 C C . ALA A 1 75 ? 7.017 -3.283 -17.712 1.00 6.44 75 ALA A C 1
ATOM 553 O O . ALA A 1 75 ? 7.418 -3.673 -18.826 1.00 7.36 75 ALA A O 1
ATOM 555 N N . THR A 1 76 ? 7.367 -3.904 -16.581 1.00 7.08 76 THR A N 1
ATOM 556 C CA . THR A 1 76 ? 8.278 -5.035 -16.622 1.00 7.22 76 THR A CA 1
ATOM 557 C C . THR A 1 76 ? 7.639 -6.305 -17.126 1.00 7.68 76 THR A C 1
ATOM 558 O O . THR A 1 76 ? 8.354 -7.211 -17.551 1.00 8.19 76 THR A O 1
ATOM 562 N N . LEU A 1 77 ? 6.319 -6.409 -17.031 1.00 8.22 77 LEU A N 1
ATOM 563 C CA A LEU A 1 77 ? 5.568 -7.586 -17.435 0.50 9.23 77 LEU A CA 1
ATOM 564 C CA B LEU A 1 77 ? 5.602 -7.614 -17.479 0.50 9.23 77 LEU A CA 1
ATOM 565 C C . LEU A 1 77 ? 6.129 -8.832 -16.724 1.00 7.82 77 LEU A C 1
ATOM 566 O O . LEU A 1 77 ? 5.963 -8.908 -15.512 1.00 8.74 77 LEU A O 1
ATOM 575 N N . PHE A 1 78 ? 6.749 -9.796 -17.418 1.00 8.79 78 PHE A N 1
ATOM 576 C CA . PHE A 1 78 ? 7.192 -11.007 -16.745 1.00 9.48 78 PHE A CA 1
ATOM 577 C C . PHE A 1 78 ? 8.628 -10.929 -16.236 1.00 10.55 78 PHE A C 1
ATOM 578 O O . PHE A 1 78 ? 9.100 -11.861 -15.603 1.00 13.16 78 PHE A O 1
ATOM 586 N N . SER A 1 79 ? 9.314 -9.814 -16.499 1.00 10.44 79 SER A N 1
ATOM 587 C CA . SER A 1 79 ? 10.701 -9.634 -16.082 1.00 11.97 79 SER A CA 1
ATOM 588 C C . SER A 1 79 ? 10.786 -9.178 -14.637 1.00 10.48 79 SER A C 1
ATOM 589 O O . SER A 1 79 ? 9.958 -8.427 -14.175 1.00 10.61 79 SER A O 1
ATOM 592 N N . ASN A 1 80 ? 11.827 -9.577 -13.930 1.00 14.29 80 ASN A N 1
ATOM 593 C CA A ASN A 1 80 ? 11.982 -9.189 -12.529 0.50 14.11 80 ASN A CA 1
ATOM 594 C CA B ASN A 1 80 ? 11.977 -9.187 -12.533 0.50 14.11 80 ASN A CA 1
ATOM 595 C C . ASN A 1 80 ? 12.265 -7.700 -12.408 1.00 12.28 80 ASN A C 1
ATOM 596 O O . ASN A 1 80 ? 13.097 -7.166 -13.141 1.00 15.01 80 ASN A O 1
ATOM 605 N N . PRO A 1 81 ? 11.584 -7.017 -11.481 1.00 9.81 81 PRO A N 1
ATOM 606 C CA . PRO A 1 81 ? 10.489 -7.477 -10.624 1.00 9.55 81 PRO A CA 1
ATOM 607 C C . PRO A 1 81 ? 9.183 -7.451 -11.420 1.00 8.41 81 PRO A C 1
ATOM 608 O O . PRO A 1 81 ? 8.817 -6.406 -11.989 1.00 8.43 81 PRO A O 1
ATOM 612 N N . SER A 1 82 ? 8.491 -8.574 -11.486 1.00 8.56 82 SER A N 1
ATOM 613 C CA . SER A 1 82 ? 7.385 -8.711 -12.421 1.00 7.97 82 SER A CA 1
ATOM 614 C C . SER A 1 82 ? 6.255 -7.743 -12.115 1.00 7.01 82 SER A C 1
ATOM 615 O O . SER A 1 82 ? 5.995 -7.336 -10.968 1.00 7.21 82 SER A O 1
ATOM 618 N N . HIS A 1 83 ? 5.558 -7.385 -13.180 1.00 6.55 83 HIS A N 1
ATOM 619 C CA . HIS A 1 83 ? 4.339 -6.596 -13.098 1.00 6.53 83 HIS A CA 1
ATOM 620 C C . HIS A 1 83 ? 4.534 -5.326 -12.296 1.00 6.28 83 HIS A C 1
ATOM 621 O O . HIS A 1 83 ? 3.763 -5.027 -11.370 1.00 7.03 83 HIS A O 1
ATOM 628 N N . THR A 1 84 ? 5.567 -4.582 -12.695 1.00 6.53 84 THR A N 1
ATOM 629 C CA . THR A 1 84 ? 5.878 -3.280 -12.128 1.00 6.43 84 THR A CA 1
ATOM 630 C C . THR A 1 84 ? 5.816 -2.252 -13.242 1.00 5.80 84 THR A C 1
ATOM 631 O O . THR A 1 84 ? 6.484 -2.414 -14.276 1.00 6.75 84 THR A O 1
ATOM 635 N N . LEU A 1 85 ? 5.090 -1.168 -13.010 1.00 5.52 85 LEU A N 1
ATOM 636 C CA . LEU A 1 85 ? 5.192 0.038 -13.832 1.00 5.43 85 LEU A CA 1
ATOM 637 C C . LEU A 1 85 ? 6.146 0.986 -13.108 1.00 5.31 85 LEU A C 1
ATOM 638 O O . LEU A 1 85 ? 5.898 1.355 -11.971 1.00 6.38 85 LEU A O 1
ATOM 643 N N . TRP A 1 86 ? 7.203 1.399 -13.797 1.00 5.45 86 TRP A N 1
ATOM 644 C CA . TRP A 1 86 ? 8.191 2.302 -13.216 1.00 5.27 86 TRP A CA 1
ATOM 645 C C . TRP A 1 86 ? 8.594 3.331 -14.264 1.00 5.40 86 TRP A C 1
ATOM 646 O O . TRP A 1 86 ? 8.122 3.308 -15.405 1.00 5.84 86 TRP A O 1
ATOM 657 N N . GLY A 1 87 ? 9.452 4.248 -13.837 1.00 5.64 87 GLY A N 1
ATOM 658 C CA . GLY A 1 87 ? 9.941 5.272 -14.727 1.00 5.98 87 GLY A CA 1
ATOM 659 C C . GLY A 1 87 ? 9.653 6.644 -14.189 1.00 5.86 87 GLY A C 1
ATOM 660 O O . GLY A 1 87 ? 9.703 6.870 -12.986 1.00 7.30 87 GLY A O 1
ATOM 661 N N . LYS A 1 88 ? 9.380 7.588 -15.087 1.00 6.16 88 LYS A N 1
ATOM 662 C CA . LYS A 1 88 ? 9.073 8.959 -14.728 1.00 6.07 88 LYS A CA 1
ATOM 663 C C . LYS A 1 88 ? 7.615 9.243 -15.099 1.00 6.27 88 LYS A C 1
ATOM 664 O O . LYS A 1 88 ? 7.185 9.005 -16.237 1.00 7.77 88 LYS A O 1
ATOM 670 N N . LEU A 1 89 ? 6.849 9.694 -14.119 1.00 6.31 89 LEU A N 1
ATOM 671 C CA . LEU A 1 89 ? 5.450 10.048 -14.335 1.00 6.06 89 LEU A CA 1
ATOM 672 C C . LEU A 1 89 ? 5.324 11.543 -14.170 1.00 5.91 89 LEU A C 1
ATOM 673 O O . LEU A 1 89 ? 5.522 12.094 -13.071 1.00 7.35 89 LEU A O 1
ATOM 678 N N . ASP A 1 90 ? 5.017 12.210 -15.281 1.00 6.09 90 ASP A N 1
ATOM 679 C CA . ASP A 1 90 ? 4.849 13.649 -15.319 1.00 6.23 90 ASP A CA 1
ATOM 680 C C . ASP A 1 90 ? 3.395 14.094 -15.207 1.00 5.94 90 ASP A C 1
ATOM 681 O O . ASP A 1 90 ? 3.139 15.177 -14.697 1.00 7.04 90 ASP A O 1
ATOM 686 N N . SER A 1 91 ? 2.459 13.296 -15.733 1.00 5.58 91 SER A N 1
ATOM 687 C CA . SER A 1 91 ? 1.095 13.766 -15.833 1.00 6.13 91 SER A CA 1
ATOM 688 C C . SER A 1 91 ? 0.087 12.646 -15.758 1.00 5.25 91 SER A C 1
ATOM 689 O O . SER A 1 91 ? 0.345 11.503 -16.134 1.00 5.75 91 SER A O 1
ATOM 692 N N . ILE A 1 92 ? -1.096 13.017 -15.262 1.00 5.60 92 ILE A N 1
ATOM 693 C CA . ILE A 1 92 ? -2.291 12.181 -15.325 1.00 5.63 92 ILE A CA 1
ATOM 694 C C . ILE A 1 92 ? -3.441 13.035 -15.841 1.00 5.68 92 ILE A C 1
ATOM 695 O O . ILE A 1 92 ? -3.717 14.083 -15.274 1.00 6.51 92 ILE A O 1
ATOM 700 N N . ALA A 1 93 ? -4.09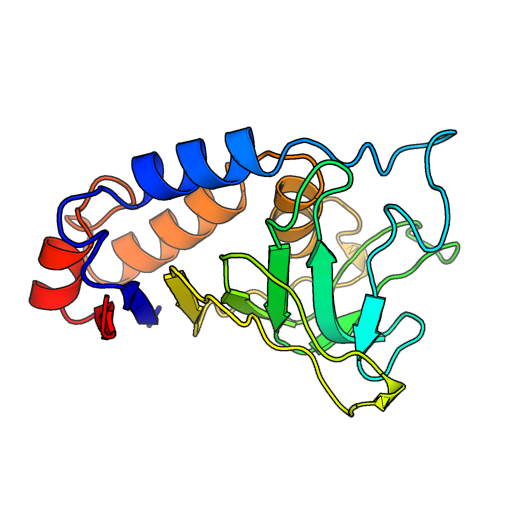6 12.562 -16.906 1.00 5.69 93 ALA A N 1
ATOM 701 C CA . ALA A 1 93 ? -5.279 13.199 -17.473 1.00 6.16 93 ALA A CA 1
ATOM 702 C C . ALA A 1 93 ? -6.451 12.268 -17.296 1.00 6.34 93 ALA A C 1
ATOM 703 O O . ALA A 1 93 ? -6.359 11.082 -17.585 1.00 6.11 93 ALA A O 1
ATOM 705 N N . LEU A 1 94 ? -7.559 12.836 -16.826 1.00 6.34 94 LEU A N 1
ATOM 706 C CA A LEU A 1 94 ? -8.767 12.078 -16.536 0.50 6.53 94 LEU A CA 1
ATOM 707 C CA B LEU A 1 94 ? -8.774 12.085 -16.524 0.50 6.53 94 LEU A CA 1
ATOM 708 C C . LEU A 1 94 ? -9.949 12.604 -17.333 1.00 6.42 94 LEU A C 1
ATOM 709 O O . LEU A 1 94 ? -10.115 13.818 -17.471 1.00 6.69 94 LEU A O 1
ATOM 718 N N . GLY A 1 95 ? -10.793 11.700 -17.802 1.00 7.40 95 GLY A N 1
ATOM 719 C CA . GLY A 1 95 ? -12.017 12.109 -18.466 1.00 8.74 95 GLY A CA 1
ATOM 720 C C . GLY A 1 95 ? -12.696 10.905 -19.056 1.00 8.88 95 GLY A C 1
ATOM 721 O O . GLY A 1 95 ? -12.755 9.851 -18.445 1.00 10.40 95 GLY A O 1
ATOM 722 N N . ASP A 1 96 ? -13.195 11.064 -20.269 1.00 10.27 96 ASP A N 1
ATOM 723 C CA . ASP A 1 96 ? -13.772 9.923 -20.937 1.00 12.75 96 ASP A CA 1
ATOM 724 C C . ASP A 1 96 ? -13.522 9.997 -22.430 1.00 10.66 96 ASP A C 1
ATOM 725 O O . ASP A 1 96 ? -12.975 10.974 -22.947 1.00 11.31 96 ASP A O 1
ATOM 730 N N . THR A 1 97 ? -13.851 8.905 -23.079 1.00 10.58 97 THR A N 1
ATOM 731 C CA . THR A 1 97 ? -13.791 8.761 -24.520 1.00 12.60 97 THR A CA 1
ATOM 732 C C . THR A 1 97 ? -12.337 8.772 -25.002 1.00 11.45 97 THR A C 1
ATOM 733 O O . THR A 1 97 ? -11.881 9.675 -25.680 1.00 10.86 97 THR A O 1
ATOM 737 N N . LEU A 1 98 ? -11.596 7.750 -24.644 1.00 11.20 98 LEU A N 1
ATOM 738 C CA . LEU A 1 98 ? -10.215 7.636 -25.075 1.00 11.24 98 LEU A CA 1
ATOM 739 C C . LEU A 1 98 ? -10.122 7.434 -26.586 1.00 12.41 98 LEU A C 1
ATOM 740 O O . LEU A 1 98 ? -10.894 6.673 -27.155 1.00 15.56 98 LEU A O 1
ATOM 745 N N . THR A 1 99 ? -9.165 8.097 -27.222 1.00 12.57 99 THR A N 1
ATOM 746 C CA . THR A 1 99 ? -8.872 7.922 -28.639 1.00 14.73 99 THR A CA 1
ATOM 747 C C . THR A 1 99 ? -7.357 7.796 -28.845 1.00 11.96 99 THR A C 1
ATOM 748 O O . THR A 1 99 ? -6.547 8.137 -27.979 1.00 10.29 99 THR A O 1
ATOM 752 N N . GLY A 1 100 ? -6.993 7.308 -30.019 1.00 13.06 100 GLY A N 1
ATOM 753 C CA . GLY A 1 100 ? -5.609 7.109 -30.369 1.00 11.08 100 GLY A CA 1
ATOM 754 C C . GLY A 1 100 ? -5.067 5.776 -29.908 1.00 9.94 100 GLY A C 1
ATOM 755 O O . GLY A 1 100 ? -5.791 4.806 -29.684 1.00 12.45 100 GLY A O 1
ATOM 756 N N . GLY A 1 101 ? -3.752 5.716 -29.821 1.00 8.69 101 GLY A N 1
ATOM 757 C CA . GLY A 1 101 ? -3.036 4.483 -29.586 1.00 10.32 101 GLY A CA 1
ATOM 758 C C . GLY A 1 101 ? -1.730 4.510 -30.353 1.00 8.40 101 GLY A C 1
ATOM 759 O O . GLY A 1 101 ? -1.373 5.495 -31.001 1.00 7.69 101 GLY A O 1
ATOM 760 N N . ALA A 1 102 ? -1.003 3.406 -30.275 1.00 9.63 102 ALA A N 1
ATOM 761 C CA . ALA A 1 102 ? 0.280 3.290 -30.956 1.00 9.98 102 ALA A CA 1
ATOM 762 C C . ALA A 1 102 ? 0.174 3.592 -32.453 1.00 8.95 102 ALA A C 1
ATOM 763 O O . ALA A 1 102 ? 1.027 4.256 -33.031 1.00 10.18 102 ALA A O 1
ATOM 765 N N . SER A 1 103 ? -0.888 3.114 -33.080 1.00 8.02 103 SER A N 1
ATOM 766 C CA . SER A 1 103 ? -1.046 3.312 -34.518 1.00 8.51 103 SER A CA 1
ATOM 767 C C . SER A 1 103 ? -1.315 4.764 -34.881 1.00 7.63 103 SER A C 1
ATOM 768 O O . SER A 1 103 ? -1.177 5.140 -36.048 1.00 9.00 103 SER A O 1
ATOM 771 N N . SER A 1 104 ? -1.724 5.579 -33.911 1.00 7.79 104 SER A N 1
ATOM 772 C CA . SER A 1 104 ? -1.991 6.987 -34.122 1.00 8.29 104 SER A CA 1
ATOM 773 C C . SER A 1 104 ? -0.828 7.862 -33.661 1.00 8.76 104 SER A C 1
ATOM 774 O O . SER A 1 104 ? -0.865 9.067 -33.860 1.00 10.41 104 SER A O 1
ATOM 777 N N . GLY A 1 105 ? 0.168 7.283 -32.994 1.00 9.09 105 GLY A N 1
ATOM 778 C CA . GLY A 1 105 ? 1.269 8.058 -32.446 1.00 10.93 105 GLY A CA 1
ATOM 779 C C . GLY A 1 105 ? 0.992 8.735 -31.121 1.00 9.36 105 GLY A C 1
ATOM 780 O O . GLY A 1 105 ? 1.728 9.629 -30.731 1.00 11.29 105 GLY A O 1
ATOM 781 N N . GLY A 1 106 ? -0.057 8.315 -30.424 1.00 8.61 106 GLY A N 1
ATOM 782 C CA . GLY A 1 106 ? -0.385 8.884 -29.131 1.00 9.93 106 GLY A CA 1
ATOM 783 C C . GLY A 1 106 ? -1.837 8.685 -28.784 1.00 7.81 106 GLY A C 1
ATOM 784 O O . GLY A 1 106 ? -2.625 8.255 -29.619 1.00 8.39 106 GLY A O 1
ATOM 785 N N . TYR A 1 107 ? -2.167 9.027 -27.541 1.00 8.37 107 TYR A N 1
ATOM 786 C CA . TYR A 1 107 ? -3.508 8.938 -26.989 1.00 8.36 107 TYR A CA 1
ATOM 787 C C . TYR A 1 107 ? -4.020 10.321 -26.626 1.00 9.10 107 TYR A C 1
ATOM 788 O O . TYR A 1 107 ? -3.244 11.194 -26.214 1.00 10.06 107 TYR A O 1
ATOM 797 N N . ALA A 1 108 ? -5.333 10.482 -26.681 1.00 9.27 108 ALA A N 1
ATOM 798 C CA . ALA A 1 108 ? -6.014 11.686 -26.202 1.00 10.50 108 ALA A CA 1
ATOM 799 C C . ALA A 1 108 ? -7.424 11.363 -25.767 1.00 10.86 108 ALA A C 1
ATOM 800 O O . ALA A 1 108 ? -8.063 10.519 -26.383 1.00 14.66 108 ALA A O 1
ATOM 802 N N . LEU A 1 109 ? -7.953 12.125 -24.807 1.00 10.32 109 LEU A N 1
ATOM 803 C CA . LEU A 1 109 ? -9.341 11.998 -24.381 1.00 10.60 109 LEU A CA 1
ATOM 804 C C . LEU A 1 109 ? -10.248 12.934 -25.137 1.00 11.12 109 LEU A C 1
ATOM 805 O O . LEU A 1 109 ? -9.972 14.110 -25.190 1.00 12.40 109 LEU A O 1
ATOM 810 N N . ASP A 1 110 ? -11.362 12.464 -25.685 1.00 11.12 110 ASP A N 1
ATOM 811 C CA . ASP A 1 110 ? -12.261 13.411 -26.368 1.00 12.64 110 ASP A CA 1
ATOM 812 C C . ASP A 1 110 ? -12.918 14.348 -25.359 1.00 13.63 110 ASP A C 1
ATOM 813 O O . ASP A 1 110 ? -13.338 15.444 -25.716 1.00 15.22 110 ASP A O 1
ATOM 818 N N . SER A 1 111 ? -13.050 13.900 -24.117 1.00 11.58 111 SER A N 1
ATOM 819 C CA . SER A 1 111 ? -13.488 14.780 -23.054 1.00 12.00 111 SER A CA 1
ATOM 820 C C . SER A 1 111 ? -12.488 14.698 -21.923 1.00 9.80 111 SER A C 1
ATOM 821 O O . SER A 1 111 ? -12.579 13.807 -21.057 1.00 12.71 111 SER A O 1
ATOM 824 N N . GLN A 1 112 ? -11.510 15.604 -21.943 1.00 8.94 112 GLN A N 1
ATOM 825 C CA . GLN A 1 112 ? -10.595 15.690 -20.824 1.00 7.78 112 GLN A CA 1
ATOM 826 C C . GLN A 1 112 ? -11.255 16.590 -19.772 1.00 7.74 112 GLN A C 1
ATOM 827 O O . GLN A 1 112 ? -11.608 17.716 -20.043 1.00 10.42 112 GLN A O 1
ATOM 833 N N . GLU A 1 113 ? -11.427 16.077 -18.561 1.00 6.85 113 GLU A N 1
ATOM 834 C CA . GLU A 1 113 ? -12.032 16.834 -17.450 1.00 6.90 113 GLU A CA 1
ATOM 835 C C . GLU A 1 113 ? -10.973 17.574 -16.634 1.00 6.53 113 GLU A C 1
ATOM 836 O O . GLU A 1 113 ? -11.100 18.768 -16.406 1.00 7.64 113 GLU A O 1
ATOM 842 N N . VAL A 1 114 ? -9.954 16.853 -16.190 1.00 6.18 114 VAL A N 1
ATOM 843 C CA . VAL A 1 114 ? -8.948 17.382 -15.295 1.00 6.67 114 VAL A CA 1
ATOM 844 C C . VAL A 1 114 ? -7.626 16.736 -15.643 1.00 6.14 114 VAL A C 1
ATOM 845 O O . VAL A 1 114 ? -7.577 15.548 -15.965 1.00 7.86 114 VAL A O 1
ATOM 849 N N . SER A 1 115 ? -6.545 17.500 -15.563 1.00 6.56 115 SER A N 1
ATOM 850 C CA . SER A 1 115 ? -5.209 16.926 -15.641 1.00 6.27 115 SER A CA 1
ATOM 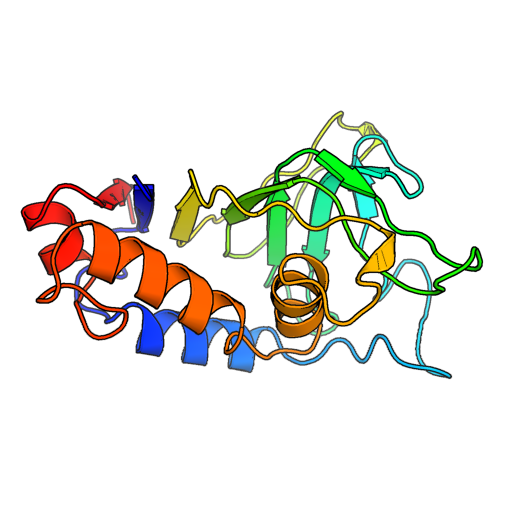851 C C . SER A 1 115 ? -4.323 17.505 -14.562 1.00 5.69 115 SER A C 1
ATOM 852 O O . SER A 1 115 ? -4.495 18.635 -14.108 1.00 6.47 115 SER A O 1
ATOM 855 N N . PHE A 1 116 ? -3.357 16.696 -14.162 1.00 5.67 116 PHE A N 1
ATOM 856 C CA . PHE A 1 116 ? -2.338 17.042 -13.195 1.00 5.86 116 PHE A CA 1
ATOM 857 C C . PHE A 1 116 ? -0.990 16.848 -13.882 1.00 6.80 116 PHE A C 1
ATOM 858 O O . PHE A 1 116 ? -0.674 15.734 -14.287 1.00 7.57 116 PHE A O 1
ATOM 866 N N . SER A 1 117 ? -0.222 17.922 -14.006 1.00 6.69 117 SER A N 1
ATOM 867 C CA . SER A 1 117 ? 1.035 17.920 -14.713 1.00 7.09 117 SER A CA 1
ATOM 868 C C . SER A 1 117 ? 2.153 18.393 -13.806 1.00 6.96 117 SER A C 1
ATOM 869 O O . SER A 1 117 ? 1.923 18.899 -12.707 1.00 7.15 117 SER A O 1
ATOM 872 N N . ASN A 1 118 ? 3.381 18.205 -14.269 1.00 7.39 118 ASN A N 1
ATOM 873 C CA . ASN A 1 118 ? 4.564 18.496 -13.452 1.00 9.10 118 ASN A CA 1
ATOM 874 C C . ASN A 1 118 ? 4.553 17.703 -12.158 1.00 8.53 118 ASN A C 1
ATOM 875 O O . ASN A 1 118 ? 4.954 18.207 -11.097 1.00 10.55 118 ASN A O 1
ATOM 880 N N . LEU A 1 119 ? 4.134 16.459 -12.234 1.00 8.47 119 LEU A N 1
ATOM 881 C CA . LEU A 1 119 ? 4.093 15.631 -11.036 1.00 8.53 119 LEU A CA 1
ATOM 882 C C . LEU A 1 119 ? 5.475 15.290 -10.498 1.00 9.38 119 LEU A C 1
ATOM 883 O O . LEU A 1 119 ? 5.624 15.042 -9.307 1.00 11.68 119 LEU A O 1
ATOM 888 N N . GLY A 1 120 ? 6.462 15.207 -11.387 1.00 10.14 120 GLY A N 1
ATOM 889 C CA . GLY A 1 120 ? 7.842 14.995 -10.974 1.00 11.76 120 GLY A CA 1
ATOM 890 C C . GLY A 1 120 ? 8.107 13.680 -10.281 1.00 11.90 120 GLY A C 1
ATOM 891 O O . GLY A 1 120 ? 9.049 13.578 -9.496 1.00 13.80 120 GLY A O 1
ATOM 892 N N . LEU A 1 121 ? 7.291 12.670 -10.548 1.00 10.88 121 LEU A N 1
ATOM 893 C CA . LEU A 1 121 ? 7.474 11.380 -9.899 1.00 11.39 121 LEU A CA 1
ATOM 894 C C . LEU A 1 121 ? 8.491 10.548 -10.680 1.00 10.54 121 LEU A C 1
ATOM 895 O O . LEU A 1 121 ? 8.475 10.517 -11.906 1.00 11.93 121 LEU A O 1
ATOM 900 N N . ASP A 1 122 ? 9.454 9.958 -9.982 1.00 10.79 122 ASP A N 1
ATOM 901 C CA . ASP A 1 122 ? 10.371 9.030 -10.619 1.00 10.54 122 ASP A CA 1
ATOM 902 C C . ASP A 1 122 ? 10.562 7.867 -9.660 1.00 8.84 122 ASP A C 1
ATOM 903 O O . ASP A 1 122 ? 10.821 8.032 -8.465 1.00 11.83 122 ASP A O 1
ATOM 908 N N . SER A 1 123 ? 10.411 6.682 -10.209 1.00 6.73 123 SER A N 1
ATOM 909 C CA . SER A 1 123 ? 10.501 5.452 -9.452 1.00 6.44 123 SER A CA 1
ATOM 910 C C . SER A 1 123 ? 11.476 4.522 -10.162 1.00 6.16 123 SER A C 1
ATOM 911 O O . SER A 1 123 ? 11.240 4.101 -11.303 1.00 7.53 123 SER A O 1
ATOM 914 N N . PRO A 1 124 ? 12.560 4.128 -9.484 1.00 6.83 124 PRO A N 1
ATOM 915 C CA A PRO A 1 124 ? 13.503 3.144 -10.029 0.50 6.88 124 PRO A CA 1
ATOM 916 C CA B PRO A 1 124 ? 13.495 3.146 -10.045 0.50 6.88 124 PRO A CA 1
ATOM 917 C C . PRO A 1 124 ? 12.865 1.770 -10.133 1.00 6.33 124 PRO A C 1
ATOM 918 O O . PRO A 1 124 ? 12.000 1.408 -9.323 1.00 6.52 124 PRO A O 1
ATOM 925 N N . ILE A 1 125 ? 13.347 0.961 -11.076 1.00 6.44 125 ILE A N 1
ATOM 926 C CA . ILE A 1 125 ? 12.826 -0.378 -11.257 1.00 6.69 125 ILE A CA 1
ATOM 927 C C . ILE A 1 125 ? 12.981 -1.195 -9.962 1.00 6.58 125 ILE A C 1
ATOM 928 O O . ILE A 1 125 ? 12.130 -2.009 -9.632 1.00 6.97 125 ILE A O 1
ATOM 933 N N . ALA A 1 126 ? 14.064 -0.977 -9.208 1.00 7.00 126 ALA A N 1
ATOM 934 C CA . ALA A 1 126 ? 14.320 -1.821 -8.042 1.00 7.59 126 ALA A CA 1
ATOM 935 C C . ALA A 1 126 ? 13.248 -1.693 -6.962 1.00 7.32 126 ALA A C 1
ATOM 936 O O . ALA A 1 126 ? 13.103 -2.605 -6.148 1.00 8.05 126 ALA A O 1
ATOM 938 N N . GLN A 1 127 ? 12.530 -0.571 -6.902 1.00 6.68 127 GLN A N 1
ATOM 939 C CA . GLN A 1 127 ? 11.446 -0.451 -5.922 1.00 6.75 127 GLN A CA 1
ATOM 940 C C . GLN A 1 127 ? 10.268 -1.367 -6.254 1.00 6.44 127 GLN A C 1
ATOM 941 O O . GLN A 1 127 ? 9.430 -1.606 -5.396 1.00 6.97 127 GLN A O 1
ATOM 947 N N . GLY A 1 128 ? 10.220 -1.887 -7.478 1.00 6.25 128 GLY A N 1
ATOM 948 C CA . GLY A 1 128 ? 9.154 -2.809 -7.815 1.00 6.89 128 GLY A CA 1
ATOM 949 C C . GLY A 1 128 ? 7.795 -2.171 -7.593 1.00 6.25 128 GLY A C 1
ATOM 950 O O . GLY A 1 128 ? 7.597 -0.985 -7.833 1.00 6.58 128 GLY A O 1
ATOM 951 N N . ARG A 1 129 ? 6.858 -2.986 -7.139 1.00 6.33 129 ARG A N 1
ATOM 952 C CA . ARG A 1 129 ? 5.485 -2.551 -6.975 1.00 6.80 129 ARG A CA 1
ATOM 953 C C . ARG A 1 129 ? 5.286 -1.593 -5.804 1.00 6.83 129 ARG A C 1
ATOM 954 O O . ARG A 1 129 ? 4.189 -1.058 -5.616 1.00 7.73 129 ARG A O 1
ATOM 962 N N . ASP A 1 130 ? 6.343 -1.332 -5.043 1.00 7.00 130 ASP A N 1
ATOM 963 C CA . ASP A 1 130 ? 6.270 -0.327 -3.992 1.00 7.32 130 ASP A CA 1
ATOM 964 C C . ASP A 1 130 ? 6.536 1.079 -4.511 1.00 7.19 130 ASP A C 1
ATOM 965 O O . ASP A 1 130 ? 6.301 2.056 -3.788 1.00 8.19 130 ASP A O 1
ATOM 970 N N . GLY A 1 131 ? 7.001 1.216 -5.756 1.00 6.53 131 GLY A N 1
ATOM 971 C CA . GLY A 1 131 ? 7.292 2.537 -6.258 1.00 6.70 131 GLY A CA 1
ATOM 972 C C . GLY A 1 131 ? 6.047 3.392 -6.399 1.00 6.22 131 GLY A C 1
ATOM 973 O O . GLY A 1 131 ? 4.940 2.892 -6.651 1.00 6.41 131 GLY A O 1
ATOM 974 N N . THR A 1 132 ? 6.230 4.692 -6.262 1.00 6.56 132 THR A N 1
ATOM 975 C CA A THR A 1 132 ? 5.124 5.612 -6.340 0.50 6.87 132 THR A CA 1
ATOM 976 C CA B THR A 1 132 ? 5.112 5.613 -6.349 0.50 7.40 132 THR A CA 1
ATOM 977 C C . THR A 1 132 ? 4.462 5.625 -7.725 1.00 5.97 132 THR A C 1
ATOM 978 O O . THR A 1 132 ? 3.253 5.729 -7.823 1.00 6.77 132 THR A O 1
ATOM 985 N N . VAL A 1 133 ? 5.253 5.521 -8.799 1.00 5.66 133 VAL A N 1
ATOM 986 C CA . VAL A 1 133 ? 4.667 5.498 -10.126 1.00 5.92 133 VAL A CA 1
ATOM 987 C C . VAL A 1 133 ? 3.692 4.322 -10.238 1.00 5.49 133 VAL A C 1
ATOM 988 O O . VAL A 1 133 ? 2.551 4.462 -10.718 1.00 5.99 133 VAL A O 1
ATOM 992 N N . HIS A 1 134 ? 4.150 3.149 -9.817 1.00 5.29 134 HIS A N 1
ATOM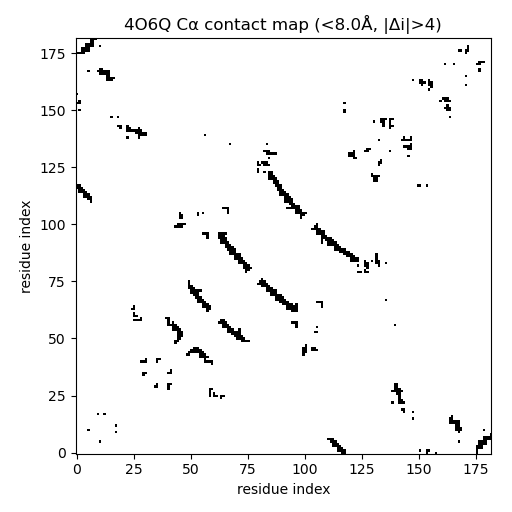 993 C CA . HIS A 1 134 ? 3.332 1.951 -9.854 1.00 5.29 134 HIS A CA 1
ATOM 994 C C . HIS A 1 134 ? 2.062 2.165 -9.029 1.00 5.50 134 HIS A C 1
ATOM 995 O O . HIS A 1 134 ? 0.960 1.881 -9.475 1.00 6.00 134 HIS A O 1
ATOM 1002 N N . LYS A 1 135 ? 2.221 2.609 -7.785 1.00 5.78 135 LYS A N 1
ATOM 1003 C CA . LYS A 1 135 ? 1.082 2.761 -6.917 1.00 6.25 135 LYS A CA 1
ATOM 1004 C C . LYS A 1 135 ? 0.053 3.740 -7.486 1.00 6.02 135 LYS A C 1
ATOM 1005 O O . LYS A 1 135 ? -1.170 3.502 -7.400 1.00 6.24 135 LYS A O 1
ATOM 1011 N N . VAL A 1 136 ? 0.525 4.856 -8.040 1.00 5.78 136 VAL A N 1
ATOM 1012 C CA . VAL A 1 136 ? -0.409 5.827 -8.592 1.00 5.65 136 VAL A CA 1
ATOM 1013 C C . VAL A 1 136 ? -1.223 5.199 -9.726 1.00 5.85 136 VAL A C 1
ATOM 1014 O O . VAL A 1 136 ? -2.465 5.275 -9.751 1.00 5.90 136 VAL A O 1
ATOM 1018 N N . VAL A 1 137 ? -0.520 4.628 -10.706 1.00 5.40 137 VAL A N 1
ATOM 1019 C CA . VAL A 1 137 ? -1.205 4.159 -11.899 1.00 5.49 137 VAL A CA 1
ATOM 1020 C C . VAL A 1 137 ? -1.983 2.874 -11.639 1.00 5.82 137 VAL A C 1
ATOM 1021 O O . VAL A 1 137 ? -3.134 2.747 -12.097 1.00 6.07 137 VAL A O 1
ATOM 1025 N N . TYR A 1 138 ? -1.402 1.918 -10.926 1.00 5.67 138 TYR A N 1
ATOM 1026 C CA . TYR A 1 138 ? -2.132 0.700 -10.633 1.00 5.99 138 TYR A CA 1
ATOM 1027 C C . TYR A 1 138 ? -3.347 0.999 -9.758 1.00 6.02 138 TYR A C 1
ATOM 1028 O O . TYR A 1 138 ? -4.402 0.369 -9.900 1.00 6.43 138 TYR A O 1
ATOM 1037 N N . GLY A 1 139 ? -3.232 1.988 -8.869 1.00 6.04 139 GLY A N 1
ATOM 1038 C CA . GLY A 1 139 ? -4.379 2.428 -8.107 1.00 6.84 139 GLY A CA 1
ATOM 1039 C C . GLY A 1 139 ? -5.506 2.874 -9.044 1.00 6.63 139 GLY A C 1
ATOM 1040 O O . GLY A 1 139 ? -6.649 2.425 -8.926 1.00 6.90 139 GLY A O 1
ATOM 1041 N N . LEU A 1 140 ? -5.193 3.750 -10.000 1.00 6.39 140 LEU A N 1
ATOM 1042 C CA . LEU A 1 140 ? -6.199 4.202 -10.950 1.00 6.88 140 LEU A CA 1
ATOM 1043 C C . LEU A 1 140 ? -6.807 3.035 -11.744 1.00 6.75 140 LEU A C 1
ATOM 1044 O O . LEU A 1 140 ? -8.033 2.969 -11.944 1.00 7.29 140 LEU A O 1
ATOM 1049 N N . MET A 1 141 ? -5.968 2.098 -12.184 1.00 6.39 141 MET A N 1
ATOM 1050 C CA . MET A 1 141 ? -6.474 0.917 -12.898 1.00 6.54 141 MET A CA 1
ATOM 1051 C C . MET A 1 141 ? -7.483 0.167 -12.050 1.00 6.80 141 MET A C 1
ATOM 1052 O O . MET A 1 141 ? -8.429 -0.443 -12.570 1.00 7.76 141 MET A O 1
ATOM 1057 N N . SER A 1 142 ? -7.258 0.184 -10.741 1.00 7.20 142 SER A N 1
ATOM 1058 C CA A SER A 1 142 ? -8.087 -0.570 -9.815 0.50 8.17 142 SER A CA 1
ATOM 1059 C CA B SER A 1 142 ? -8.025 -0.540 -9.750 0.50 7.94 142 SER A CA 1
ATOM 1060 C C . SER A 1 142 ? -9.175 0.284 -9.164 1.00 8.25 142 SER A C 1
ATOM 1061 O O . SER A 1 142 ? -9.781 -0.117 -8.160 1.00 10.16 142 SER A O 1
ATOM 1066 N N . GLY A 1 143 ? -9.473 1.447 -9.753 1.00 8.08 143 GLY A N 1
ATOM 1067 C CA . GLY A 1 143 ? -10.579 2.271 -9.286 1.00 8.60 143 GLY A CA 1
ATOM 1068 C C . GLY A 1 143 ? -10.299 2.948 -7.963 1.00 8.45 143 GLY A C 1
ATOM 1069 O O . GLY A 1 143 ? -11.236 3.253 -7.214 1.00 10.95 143 GLY A O 1
ATOM 1070 N N . ASP A 1 144 ? -9.027 3.256 -7.687 1.00 8.11 144 ASP A N 1
ATOM 1071 C CA . ASP A 1 144 ? -8.603 3.772 -6.378 1.00 7.82 144 ASP A CA 1
ATOM 1072 C C . ASP A 1 144 ? -7.621 4.912 -6.590 1.00 7.69 144 ASP A C 1
ATOM 1073 O O . ASP A 1 144 ? -6.446 4.687 -6.928 1.00 8.02 144 ASP A O 1
ATOM 1078 N N . SER A 1 145 ? -8.102 6.125 -6.415 1.00 6.78 145 SER A N 1
ATOM 1079 C CA . SER A 1 145 ? -7.263 7.303 -6.597 1.00 7.83 145 SER A CA 1
ATOM 1080 C C . SER A 1 145 ? -6.473 7.699 -5.350 1.00 6.76 145 SER A C 1
ATOM 1081 O O . SER A 1 145 ? -5.850 8.746 -5.345 1.00 7.00 145 SER A O 1
ATOM 1084 N N . SER A 1 146 ? -6.473 6.876 -4.295 1.00 7.08 146 SER A N 1
ATOM 1085 C CA A SER A 1 146 ? -5.776 7.235 -3.056 0.33 7.47 146 SER A CA 1
ATOM 1086 C CA B SER A 1 146 ? -5.794 7.285 -3.065 0.33 7.47 146 SER A CA 1
ATOM 1087 C CA C SER A 1 146 ? -5.776 7.241 -3.060 0.33 7.47 146 SER A CA 1
ATOM 1088 C C . SER A 1 146 ? -4.308 7.601 -3.281 1.00 6.93 146 SER A C 1
ATOM 1089 O O . SER A 1 146 ? -3.824 8.607 -2.768 1.00 7.36 146 SER A O 1
ATOM 1096 N N . ALA A 1 147 ? -3.582 6.780 -4.040 1.00 6.98 147 ALA A N 1
ATOM 1097 C CA . ALA A 1 147 ? -2.160 7.058 -4.237 1.00 7.00 147 ALA A CA 1
ATOM 1098 C C . ALA A 1 147 ? -1.963 8.365 -4.989 1.00 6.07 147 ALA A C 1
ATOM 1099 O O . ALA A 1 147 ? -1.111 9.178 -4.627 1.00 7.26 147 ALA A O 1
ATOM 1101 N N . LEU A 1 148 ? -2.731 8.574 -6.063 1.00 6.35 14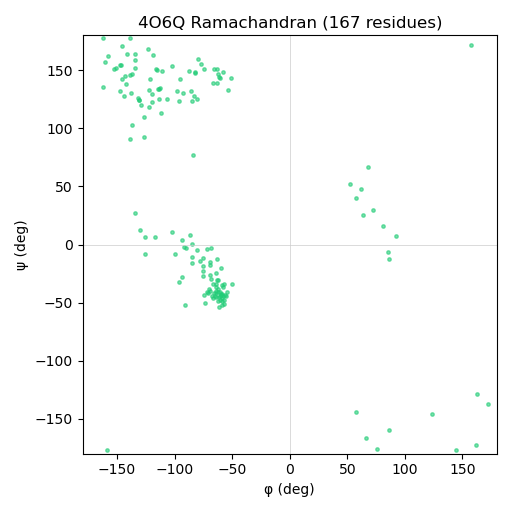8 LEU A N 1
ATOM 1102 C CA . LEU A 1 148 ? -2.666 9.827 -6.783 1.00 6.57 148 LEU A CA 1
ATOM 1103 C C . LEU A 1 148 ? -2.962 11.008 -5.840 1.00 6.35 148 LEU A C 1
ATOM 1104 O O . LEU A 1 148 ? -2.257 12.011 -5.858 1.00 6.90 148 LEU A O 1
ATOM 1109 N N . GLN A 1 149 ? -4.024 10.900 -5.046 1.00 6.90 149 GLN A N 1
ATOM 1110 C CA . GLN A 1 149 ? -4.372 11.961 -4.112 1.00 6.85 149 GLN A CA 1
ATOM 1111 C C . GLN A 1 149 ? -3.208 12.280 -3.188 1.00 7.14 149 GLN A C 1
ATOM 1112 O O . GLN A 1 149 ? -2.939 13.448 -2.923 1.00 7.47 149 GLN A O 1
ATOM 1118 N N . GLY A 1 150 ? -2.538 11.258 -2.659 1.00 7.08 150 GLY A N 1
ATOM 1119 C CA . GLY A 1 150 ? -1.446 11.510 -1.733 1.00 8.28 150 GLY A CA 1
ATOM 1120 C C . GLY A 1 150 ? -0.292 12.238 -2.400 1.00 7.44 150 GLY A C 1
ATOM 1121 O O . GLY A 1 150 ? 0.356 13.098 -1.792 1.00 7.94 150 GLY A O 1
ATOM 1122 N N . GLN A 1 151 ? -0.010 11.924 -3.668 1.00 7.19 151 GLN A N 1
ATOM 1123 C CA . GLN A 1 151 ? 1.069 12.617 -4.359 1.00 7.30 151 GLN A CA 1
ATOM 1124 C C . GLN A 1 151 ? 0.693 14.051 -4.675 1.00 7.29 151 GLN A C 1
ATOM 1125 O O . GLN A 1 151 ? 1.528 14.953 -4.551 1.00 7.84 151 GLN A O 1
ATOM 1131 N N . ILE A 1 152 ? -0.534 14.287 -5.116 1.00 6.97 152 ILE A N 1
ATOM 1132 C CA . ILE A 1 152 ? -0.992 15.644 -5.346 1.00 7.06 152 ILE A CA 1
ATOM 1133 C C . ILE A 1 152 ? -0.934 16.448 -4.044 1.00 6.78 152 ILE A C 1
ATOM 1134 O O . ILE A 1 152 ? -0.519 17.591 -4.023 1.00 7.35 152 ILE A O 1
ATOM 1139 N N . ASP A 1 153 ? -1.383 15.840 -2.949 1.00 7.40 153 ASP A N 1
ATOM 1140 C CA . ASP A 1 153 ? -1.402 16.537 -1.662 1.00 7.82 153 ASP A CA 1
ATOM 1141 C C . ASP A 1 153 ? -0.019 17.019 -1.277 1.00 7.51 153 ASP A C 1
ATOM 1142 O O . ASP A 1 153 ? 0.155 18.150 -0.847 1.00 8.17 153 ASP A O 1
ATOM 1147 N N . ALA A 1 154 ? 0.980 16.155 -1.452 1.00 7.55 154 ALA A N 1
ATOM 1148 C CA . ALA A 1 154 ? 2.361 16.528 -1.124 1.00 8.16 154 ALA A CA 1
ATOM 1149 C C . ALA A 1 154 ? 2.869 17.665 -2.008 1.00 7.00 154 ALA A C 1
ATOM 1150 O O . ALA A 1 154 ? 3.503 18.595 -1.536 1.00 8.01 154 ALA A O 1
ATOM 1152 N N . LEU A 1 155 ? 2.562 17.607 -3.303 1.00 7.23 155 LEU A N 1
ATOM 1153 C CA . LEU A 1 155 ? 2.968 18.662 -4.221 1.00 7.39 155 LEU A CA 1
ATOM 1154 C C . LEU A 1 155 ? 2.307 19.995 -3.871 1.00 7.20 155 LEU A C 1
ATOM 1155 O O . LEU A 1 155 ? 2.935 21.047 -3.965 1.00 8.28 155 LEU A O 1
ATOM 1160 N N . LEU A 1 156 ? 1.028 19.966 -3.492 1.00 6.73 156 LEU A N 1
ATOM 1161 C CA . LEU A 1 156 ? 0.328 21.184 -3.124 1.00 6.88 156 LEU A CA 1
ATOM 1162 C C . LEU A 1 156 ? 0.912 21.788 -1.843 1.00 6.84 156 LEU A C 1
ATOM 1163 O O . LEU A 1 156 ? 1.125 22.984 -1.767 1.00 7.63 156 LEU A O 1
ATOM 1168 N N . LYS A 1 157 ? 1.130 20.937 -0.833 1.00 7.22 157 LYS A N 1
ATOM 1169 C CA . LYS A 1 157 ? 1.696 21.417 0.427 1.00 8.37 157 LYS A CA 1
ATOM 1170 C C . LYS A 1 157 ? 3.053 22.076 0.187 1.00 8.66 157 LYS A C 1
ATOM 1171 O O . LYS A 1 157 ? 3.399 23.052 0.864 1.00 9.54 157 LYS A O 1
ATOM 1177 N N . ALA A 1 158 ? 3.832 21.525 -0.745 1.00 8.99 158 ALA A N 1
ATOM 1178 C CA . ALA A 1 158 ? 5.141 22.049 -1.062 1.00 9.95 158 ALA A CA 1
ATOM 1179 C C . ALA A 1 158 ? 5.053 23.469 -1.617 1.00 9.93 158 ALA A C 1
ATOM 1180 O O . ALA A 1 158 ? 5.980 24.264 -1.463 1.00 11.83 158 ALA A O 1
ATOM 1182 N N . VAL A 1 159 ? 3.958 23.798 -2.294 1.00 8.88 159 VAL A N 1
ATOM 1183 C CA . VAL A 1 159 ? 3.718 25.177 -2.714 1.00 9.32 159 VAL A CA 1
ATOM 1184 C C . VAL A 1 159 ? 3.322 26.039 -1.502 1.00 9.25 159 VAL A C 1
ATOM 1185 O O . VAL A 1 159 ? 3.916 27.082 -1.275 1.00 11.71 159 VAL A O 1
ATOM 1189 N N . ASP A 1 160 ? 2.353 25.588 -0.713 1.00 8.81 160 ASP A N 1
ATOM 1190 C CA . ASP A 1 160 ? 1.984 26.273 0.520 1.00 10.23 160 ASP A CA 1
ATOM 1191 C C . ASP A 1 160 ? 1.199 25.310 1.376 1.00 9.30 160 ASP A C 1
ATOM 1192 O O . ASP A 1 160 ? 0.323 24.647 0.847 1.00 9.13 160 ASP A O 1
ATOM 1197 N N . PRO A 1 161 ? 1.484 25.232 2.689 1.00 10.32 161 PRO A N 1
ATOM 1198 C CA A PRO A 1 161 ? 0.803 24.243 3.538 0.50 11.33 161 PRO A CA 1
ATOM 1199 C CA B PRO A 1 161 ? 0.792 24.234 3.520 0.50 11.33 161 PRO A CA 1
ATOM 1200 C C . PRO A 1 161 ? -0.706 24.464 3.687 1.00 10.38 161 PRO A C 1
ATOM 1201 O O . PRO A 1 161 ? -1.390 23.554 4.156 1.00 12.13 161 PRO A O 1
ATOM 1208 N N . SER A 1 162 ? -1.211 25.625 3.291 1.00 9.52 162 SER A N 1
ATOM 1209 C CA . SER A 1 162 ? -2.656 25.843 3.305 1.00 10.47 162 SER A CA 1
ATOM 1210 C C . SER A 1 162 ? -3.343 25.168 2.123 1.00 9.89 162 SER A C 1
ATOM 1211 O O . SER A 1 162 ? -4.578 25.040 2.134 1.00 11.23 162 SER A O 1
ATOM 1214 N N . LEU A 1 163 ? -2.579 24.753 1.113 1.00 8.84 163 LEU A N 1
ATOM 1215 C CA . LEU A 1 163 ? -3.154 24.118 -0.085 1.00 8.86 163 LEU A CA 1
ATOM 1216 C C . LEU A 1 163 ? -3.111 22.621 0.084 1.00 9.03 163 LEU A C 1
ATOM 1217 O O . LEU A 1 163 ? -2.119 22.086 0.564 1.00 10.61 163 LEU A O 1
ATOM 1222 N N . SER A 1 164 ? -4.139 21.942 -0.383 1.00 8.46 164 SER A N 1
ATOM 1223 C CA . SER A 1 164 ? -4.237 20.521 -0.216 1.00 8.71 164 SER A CA 1
ATOM 1224 C C . SER A 1 164 ? -5.251 19.978 -1.204 1.00 8.68 164 SER A C 1
ATOM 1225 O O . SER A 1 164 ? -5.940 20.732 -1.891 1.00 8.91 164 SER A O 1
ATOM 1228 N N . ILE A 1 165 ? -5.400 18.667 -1.176 1.00 9.04 165 ILE A N 1
ATOM 1229 C CA . ILE A 1 165 ? -6.455 18.025 -1.950 1.00 10.04 165 ILE A CA 1
ATOM 1230 C C . ILE A 1 165 ? -7.861 18.424 -1.518 1.00 8.64 165 ILE A C 1
ATOM 1231 O O . ILE A 1 165 ? -8.825 18.165 -2.220 1.00 9.54 165 ILE A O 1
ATOM 1236 N N . ASN A 1 166 ? -7.968 19.078 -0.361 1.00 8.49 166 ASN A N 1
ATOM 1237 C CA . ASN A 1 166 ? -9.260 19.574 0.133 1.00 8.07 166 ASN A CA 1
ATOM 1238 C C . ASN A 1 166 ? -9.578 20.983 -0.319 1.00 8.56 166 ASN A C 1
ATOM 1239 O O . ASN A 1 166 ? -10.661 21.489 -0.020 1.00 9.37 166 ASN A O 1
ATOM 1244 N N . SER A 1 167 ? -8.640 21.607 -1.040 1.00 8.27 167 SER A N 1
ATOM 1245 C CA . SER A 1 167 ? -8.918 22.863 -1.714 1.00 8.80 167 SER A CA 1
ATOM 1246 C C . SER A 1 167 ? -9.788 22.615 -2.941 1.00 8.27 167 SER A C 1
ATOM 1247 O O . SER A 1 167 ? -9.704 21.559 -3.574 1.00 8.59 167 SER A O 1
ATOM 1250 N N . THR A 1 168 ? -10.587 23.607 -3.300 1.00 8.69 168 THR A N 1
ATOM 1251 C CA . THR A 1 168 ? -11.323 23.549 -4.547 1.00 8.76 168 THR A CA 1
ATOM 1252 C C . THR A 1 168 ? -10.414 23.921 -5.709 1.00 7.73 168 THR A C 1
ATOM 1253 O O . THR A 1 168 ? -9.383 24.567 -5.550 1.00 7.75 168 THR A O 1
ATOM 1257 N N . PHE A 1 169 ? -10.810 23.512 -6.910 1.00 7.93 169 PHE A N 1
ATOM 1258 C CA . PHE A 1 169 ? -10.068 23.906 -8.106 1.00 7.86 169 PHE A 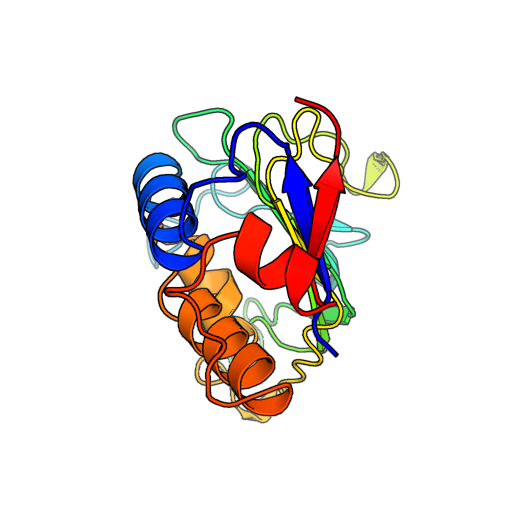CA 1
ATOM 1259 C C . PHE A 1 169 ? -9.971 25.411 -8.207 1.00 8.20 169 PHE A C 1
ATOM 1260 O O . PHE A 1 169 ? -8.899 25.938 -8.508 1.00 8.38 169 PHE A O 1
ATOM 1268 N N . ASP A 1 170 ? -11.054 26.141 -7.948 1.00 8.88 170 ASP A N 1
ATOM 1269 C CA . ASP A 1 170 ? -10.967 27.589 -7.998 1.00 10.04 170 ASP A CA 1
ATOM 1270 C C . ASP A 1 170 ? -9.992 28.159 -6.950 1.00 9.25 170 ASP A C 1
ATOM 1271 O O . ASP A 1 170 ? -9.260 29.095 -7.252 1.00 8.82 170 ASP A O 1
ATOM 1276 N N . GLN A 1 171 ? -9.943 27.589 -5.736 1.00 8.95 171 GLN A N 1
ATOM 1277 C CA . GLN A 1 171 ? -8.951 28.052 -4.761 1.00 8.82 171 GLN A CA 1
ATOM 1278 C C . GLN A 1 171 ? -7.542 27.805 -5.276 1.00 8.07 171 GLN A C 1
ATOM 1279 O O . GLN A 1 171 ? -6.665 28.637 -5.096 1.00 8.45 171 GLN A O 1
ATOM 1285 N N . LEU A 1 172 ? -7.330 26.659 -5.895 1.00 7.42 172 LEU A N 1
ATOM 1286 C CA . LEU A 1 172 ? -6.011 26.337 -6.417 1.00 7.32 172 LEU A CA 1
ATOM 1287 C C . LEU A 1 172 ? -5.627 27.269 -7.571 1.00 7.13 172 LEU A C 1
ATOM 1288 O O . LEU A 1 172 ? -4.473 27.630 -7.724 1.00 7.68 172 LEU A O 1
ATOM 1293 N N . ALA A 1 173 ? -6.598 27.690 -8.369 1.00 7.16 173 ALA A N 1
ATOM 1294 C CA . ALA A 1 173 ? -6.325 28.658 -9.424 1.00 7.39 173 ALA A CA 1
ATOM 1295 C C . ALA A 1 173 ? -5.904 29.996 -8.815 1.00 7.71 173 ALA A C 1
ATOM 1296 O O . ALA A 1 173 ? -4.933 30.615 -9.267 1.00 8.52 173 ALA A O 1
ATOM 1298 N N . ALA A 1 174 ? -6.608 30.447 -7.776 1.00 8.44 174 ALA A N 1
ATOM 1299 C CA . ALA A 1 174 ? -6.260 31.698 -7.140 1.00 9.20 174 ALA A CA 1
ATOM 1300 C C . ALA A 1 174 ? -4.865 31.641 -6.540 1.00 8.95 174 ALA A C 1
ATOM 1301 O O . ALA A 1 174 ? -4.153 32.645 -6.494 1.00 9.84 174 ALA A O 1
ATOM 1303 N N . ALA A 1 175 ? -4.467 30.440 -6.118 1.00 8.82 175 ALA A N 1
ATOM 1304 C CA . ALA A 1 175 ? -3.175 30.190 -5.506 1.00 9.42 175 ALA A CA 1
ATOM 1305 C C . ALA A 1 175 ? -2.046 29.952 -6.508 1.00 9.28 175 ALA A C 1
ATOM 1306 O O . ALA A 1 175 ? -0.901 29.723 -6.112 1.00 10.61 175 ALA A O 1
ATOM 1308 N N . GLY A 1 176 ? -2.344 29.997 -7.801 1.00 8.84 176 GLY A N 1
ATOM 1309 C CA . GLY A 1 176 ? -1.327 29.947 -8.831 1.00 8.92 176 GLY A CA 1
ATOM 1310 C C . GLY A 1 176 ? -0.977 28.582 -9.386 1.00 7.70 176 GLY A C 1
ATOM 1311 O O . GLY A 1 176 ? -0.018 28.503 -10.158 1.00 8.92 176 GLY A O 1
ATOM 1312 N N . VAL A 1 177 ? -1.717 27.530 -9.022 1.00 7.34 177 VAL A N 1
ATOM 1313 C CA . VAL A 1 177 ? -1.337 26.179 -9.421 1.00 7.20 177 VAL A CA 1
ATOM 1314 C C . VAL A 1 177 ? -2.353 25.497 -10.321 1.00 7.09 177 VAL A C 1
ATOM 1315 O O . VAL A 1 177 ? -2.223 24.313 -10.580 1.00 8.47 177 VAL A O 1
ATOM 1319 N N . ALA A 1 178 ? -3.382 26.212 -10.746 1.00 7.55 178 ALA A N 1
ATOM 1320 C CA . ALA A 1 178 ? -4.431 25.620 -11.574 1.00 6.84 178 ALA A CA 1
ATOM 1321 C C . ALA A 1 178 ? -4.981 26.626 -12.549 1.00 6.85 178 ALA A C 1
ATOM 1322 O O . ALA A 1 178 ? -4.971 27.820 -12.320 1.00 7.43 178 ALA A O 1
ATOM 1324 N N . HIS A 1 179 ? -5.508 26.101 -13.652 1.00 8.05 179 HIS A N 1
ATOM 1325 C CA . HIS A 1 179 ? -6.159 26.912 -14.672 1.00 8.14 179 HIS A CA 1
ATOM 1326 C C . HIS A 1 179 ? -7.345 26.174 -15.230 1.00 8.19 179 HIS A C 1
ATOM 1327 O O . HIS A 1 179 ? -7.316 24.964 -15.397 1.00 8.85 179 HIS A O 1
ATOM 1334 N N . ALA A 1 180 ? -8.375 26.928 -15.550 1.00 10.52 180 ALA A N 1
ATOM 1335 C CA . ALA A 1 180 ? -9.597 26.393 -16.104 1.00 11.45 180 ALA A CA 1
ATOM 1336 C C . ALA A 1 180 ? -9.558 26.271 -17.641 1.00 11.41 180 ALA A C 1
ATOM 1337 O O . ALA A 1 180 ? -8.923 27.067 -18.352 1.00 14.61 180 ALA A O 1
ATOM 1339 N N . THR A 1 181 ? -10.287 25.268 -18.123 1.00 11.17 181 THR A N 1
ATOM 1340 C CA . THR A 1 181 ? -10.568 25.024 -19.533 1.00 11.8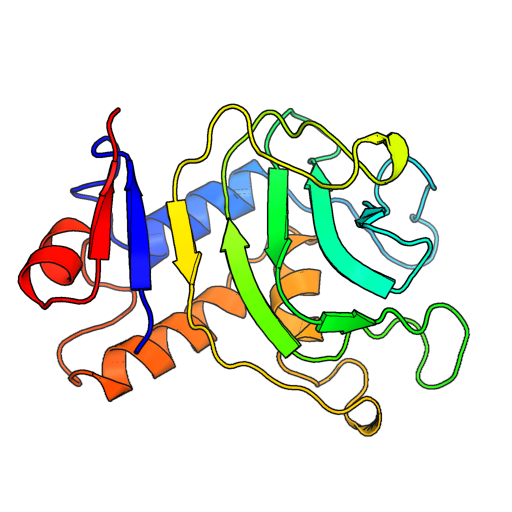7 181 THR A CA 1
ATOM 1341 C C . THR A 1 181 ? -12.092 25.109 -19.703 1.00 10.75 181 THR A C 1
ATOM 1342 O O . THR A 1 181 ? -12.854 25.029 -18.743 1.00 11.98 181 THR A O 1
ATOM 1346 N N . PRO A 1 182 ? -12.575 25.267 -20.931 1.00 13.67 182 PRO A N 1
ATOM 1347 C CA . PRO A 1 182 ? -14.026 25.420 -21.150 1.00 14.72 182 PRO A CA 1
ATOM 1348 C C . PRO A 1 182 ? -14.847 24.221 -20.696 1.00 19.71 182 PRO A C 1
ATOM 1349 O O . PRO A 1 182 ? -14.385 23.085 -20.778 1.00 28.57 182 PRO A O 1
ATOM 1353 N N . ALA A 1 183 ? -16.038 24.471 -20.177 1.00 21.04 183 ALA A N 1
ATOM 1354 C CA . ALA A 1 183 ? -16.995 23.389 -19.976 1.00 24.93 183 ALA A CA 1
ATOM 1355 C C . ALA A 1 183 ? -17.463 22.930 -21.355 1.00 28.85 183 ALA A C 1
ATOM 1356 O O . ALA A 1 183 ? -17.241 21.788 -21.757 1.00 35.91 183 ALA A O 1
#

Radius of gyration: 15.6 Å; Cα contacts (8 Å, |Δi|>4): 450; chains: 1; bounding box: 32×46×38 Å

Organism: Pseudomonas aeruginosa (NCBI:txid287)

B-factor: mean 12.44, std 7.57, range [5.03, 70.97]

CATH classification: 3.30.1500.10

Foldseek 3Di:
DKAKEFAVVQQFPFLVVVLLVQLVVQAAQPCDPPRDDPPQQPFDEALDNFWHQKTKGGRNVDFKIKIWGDTWGAQDCHPVHGFIFAWTFKMWTDGDKDDHNVRRDIDHPDTGMMMGRLGAGFDCVCGCVGLVNCCVNCSNGSHRVSVQVSQQVVQVVLPVVDGSRDGQNVVVVSPRYDYDHD

Solvent-accessible surface area: 8398 Å² total; per-residue (Å²): 104,3,45,2,30,5,9,65,82,36,23,63,98,30,0,16,84,4,0,54,82,13,2,78,164,3,24,58,4,53,45,89,132,89,84,73,88,125,80,55,5,28,32,18,18,15,93,22,106,87,64,13,59,40,10,2,4,50,8,76,95,40,83,6,0,0,13,0,9,18,72,0,48,28,14,56,161,72,137,32,42,82,2,20,61,6,107,0,72,29,0,13,0,1,37,55,46,53,45,10,59,123,81,59,18,33,56,17,106,50,87,32,0,12,0,39,89,2,64,22,90,4,68,67,95,93,8,122,114,0,43,0,15,104,1,1,71,12,0,16,32,20,67,5,72,30,0,29,37,51,0,48,61,42,0,133,88,59,62,105,91,17,27,23,102,9,29,0,72,100,0,35,97,42,59,9,2,126,55,51,122,104

Secondary structure (DSSP, 8-state):
--EEEEEGGGTTSBHHHHHHHHHHHH-----STTT--TTTSS-EEEE-SSEEEEEEEE-SSSSEEEEEEEEEEE-TTSSSPS-EEEEEEEEEEEEEEEEEGGGTEEEEEEEEEEEE---EEE-GGGGGGSHHHHHHHHHHTT--HHHHHHHHHHHHHH-TT--TTSBHHHHHHTTSEEEE--